Protein 5HL3 (pdb70)

Radius of gyration: 27.97 Å; Cα contacts (8 Å, |Δi|>4): 922; chains: 1; bounding box: 46×47×90 Å

Solvent-accessible surface area: 15879 Å² total

Secondary structure (DSSP, 8-state):
-PPPSSEEHHHHS-SHHHHH--TTTT-S-TTSEE-HHHHHT-SEEE---TT--S---GGGG---S--EEE----TT-------SS-TT--EEE----SSSS--EE-----SS----EE---SEEPS-----------EE-----BGGG----SS-TT--EEE--SSB-S-----SS-TT--EEE--SS--S-----SS-TT--EEE--SS--EE----SS-TT--EEE-TTSEESS--GGGGGGEE-S-EEEE---EEE-TT--EEEE-HHHH--TT------EEEEEESSSEEEE-EEEETTTTEEEE--TTPPSEEEEEEEEEEEETTTTEEEEEEEEEEE-

GO terms:
  GO:0035756 symbiont-mediated migration across host transepithelium (P, EXP)

Structure (mmCIF, N/CA/C/O backbone):
data_5HL3
#
_entry.id   5HL3
#
_cell.length_a   72.883
_cell.length_b   72.883
_cell.length_c   179.449
_cell.angle_alpha   90.00
_cell.angle_beta   90.00
_cell.angle_gamma   90.00
#
_symmetry.space_group_name_H-M   'P 41 21 2'
#
loop_
_entity.id
_entity.type
_entity.pdbx_description
1 polymer 'Lmo2470 protein'
2 non-polymer 'CALCIUM ION'
3 non-polymer 'CHLORIDE ION'
4 water water
#
loop_
_atom_site.group_PDB
_atom_site.id
_atom_site.type_symbol
_atom_site.label_atom_id
_atom_site.label_alt_id
_atom_site.label_comp_id
_atom_site.label_asym_id
_atom_site.label_entity_id
_atom_site.label_seq_id
_atom_site.pdbx_PDB_ins_code
_atom_site.Cartn_x
_atom_site.Cartn_y
_atom_site.Cartn_z
_atom_site.occupancy
_atom_site.B_iso_or_equiv
_atom_site.auth_seq_id
_atom_site.auth_comp_id
_atom_site.auth_asym_id
_atom_site.auth_atom_id
_atom_site.pdbx_PDB_model_num
ATOM 1 N N . ASP A 1 6 ? -1.653 10.005 36.785 1.00 36.56 33 ASP A N 1
ATOM 2 C CA . ASP A 1 6 ? -0.196 9.734 36.600 1.00 33.30 33 ASP A CA 1
ATOM 3 C C . ASP A 1 6 ? 0.715 10.501 37.578 1.00 27.73 33 ASP A C 1
ATOM 4 O O . ASP A 1 6 ? 1.898 10.216 37.617 1.00 25.71 33 ASP A O 1
ATOM 9 N N . LEU A 1 7 ? 0.191 11.453 38.357 1.00 26.28 34 LEU A N 1
ATOM 10 C CA . LEU A 1 7 ? 1.067 12.274 39.216 1.00 22.46 34 LEU A CA 1
ATOM 11 C C . LEU A 1 7 ? 1.674 11.480 40.357 1.00 20.28 34 LEU A C 1
ATOM 12 O O . LEU A 1 7 ? 0.961 10.820 41.139 1.00 21.11 34 LEU A O 1
ATOM 17 N N . TYR A 1 8 ? 2.989 11.557 40.470 1.00 18.41 35 TYR A N 1
ATOM 18 C CA . TYR A 1 8 ? 3.704 10.828 41.513 1.00 17.17 35 TYR A CA 1
ATOM 19 C C . TYR A 1 8 ? 3.511 11.555 42.868 1.00 16.34 35 TYR A C 1
ATOM 20 O O . TYR A 1 8 ? 3.587 12.775 42.911 1.00 16.16 35 TYR A O 1
ATOM 29 N N A PRO A 1 9 ? 3.310 10.786 43.973 0.70 16.72 36 PRO A N 1
ATOM 30 N N B PRO A 1 9 ? 3.151 10.825 43.941 0.30 16.84 36 PRO A N 1
ATOM 31 C CA A PRO A 1 9 ? 3.113 11.420 45.281 0.70 17.13 36 PRO A CA 1
ATOM 32 C CA B PRO A 1 9 ? 2.979 11.572 45.194 0.30 17.16 36 PRO A CA 1
ATOM 33 C C A PRO A 1 9 ? 4.354 12.141 45.779 0.70 16.81 36 PRO A C 1
ATOM 34 C C B PRO A 1 9 ? 4.281 12.141 45.769 0.30 16.81 36 PRO A C 1
ATOM 35 O O A PRO A 1 9 ? 5.454 11.593 45.707 0.70 16.65 36 PRO A O 1
ATOM 36 O O B PRO A 1 9 ? 5.324 11.492 45.745 0.30 16.66 36 PRO A O 1
ATOM 43 N N . LEU A 1 10 ? 4.173 13.366 46.272 1.00 12.72 37 LEU A N 1
ATOM 44 C CA . LEU A 1 10 ? 5.293 14.161 46.793 1.00 12.50 37 LEU A CA 1
ATOM 45 C C . LEU A 1 10 ? 5.113 14.394 48.293 1.00 12.67 37 LEU A C 1
ATOM 46 O O . LEU A 1 10 ? 3.987 14.367 48.769 1.00 12.86 37 LEU A O 1
ATOM 51 N N . PRO A 1 11 ? 6.177 14.683 49.046 1.00 12.68 38 PRO A N 1
ATOM 52 C CA . PRO A 1 11 ? 7.549 14.770 48.582 1.00 12.57 38 PRO A CA 1
ATOM 53 C C . PRO A 1 11 ? 8.136 13.431 48.165 1.00 12.74 38 PRO A C 1
ATOM 54 O O . PRO A 1 11 ? 7.677 12.376 48.609 1.00 13.04 38 PRO A O 1
ATOM 58 N N . ALA A 1 12 ? 9.156 13.482 47.314 1.00 12.62 39 ALA A N 1
ATOM 59 C CA . ALA A 1 12 ? 9.834 12.265 46.833 1.00 12.84 39 ALA A CA 1
ATOM 60 C C . ALA A 1 12 ? 11.183 12.588 46.246 1.00 12.78 39 ALA A C 1
ATOM 61 O O . ALA A 1 12 ? 11.365 13.681 45.702 1.00 12.48 39 ALA A O 1
ATOM 63 N N . PRO A 1 13 ? 12.119 11.618 46.281 1.00 13.13 40 PRO A N 1
ATOM 64 C CA . PRO A 1 13 ? 13.377 11.796 45.530 1.00 13.14 40 PRO A CA 1
ATOM 65 C C . PRO A 1 13 ? 13.111 12.035 44.040 1.00 12.80 40 PRO A C 1
ATOM 66 O O . PRO A 1 13 ? 12.210 11.453 43.458 1.00 12.76 40 PRO A O 1
ATOM 70 N N . ILE A 1 14 ? 13.936 12.897 43.453 1.00 12.65 41 ILE A N 1
ATOM 71 C CA . ILE A 1 14 ? 13.831 13.210 42.010 1.00 12.38 41 ILE A CA 1
ATOM 72 C C . ILE A 1 14 ? 13.808 11.928 41.163 1.00 12.57 41 ILE A C 1
ATOM 73 O O . ILE A 1 14 ? 13.005 11.797 40.220 1.00 12.42 41 ILE A O 1
ATOM 78 N N . ILE A 1 15 ? 14.676 10.986 41.497 1.00 12.99 42 ILE A N 1
ATOM 79 C CA . ILE A 1 15 ? 14.798 9.745 40.727 1.00 13.30 42 ILE A CA 1
ATOM 80 C C . ILE A 1 15 ? 13.545 8.871 40.798 1.00 13.43 42 ILE A C 1
ATOM 81 O O . ILE A 1 15 ? 13.330 8.048 39.916 1.00 13.65 42 ILE A O 1
ATOM 86 N N . ASP A 1 16 ? 12.735 9.044 41.843 1.00 13.38 43 ASP A N 1
ATOM 87 C CA . ASP A 1 16 ? 11.476 8.314 41.943 1.00 13.55 43 ASP A CA 1
ATOM 88 C C . ASP A 1 16 ? 10.368 9.007 41.131 1.00 13.19 43 ASP A C 1
ATOM 89 O O . ASP A 1 16 ? 9.541 8.335 40.483 1.00 13.40 43 ASP A O 1
ATOM 94 N N . VAL A 1 17 ? 10.372 10.345 41.090 1.00 12.73 44 VAL A N 1
ATOM 95 C CA . VAL A 1 17 ? 9.391 11.079 40.281 1.00 12.46 44 VAL A CA 1
ATOM 96 C C . VAL A 1 17 ? 9.670 10.909 38.788 1.00 12.45 44 VAL A C 1
ATOM 97 O O . VAL A 1 17 ? 8.747 10.741 37.999 1.00 12.53 44 VAL A O 1
ATOM 101 N N 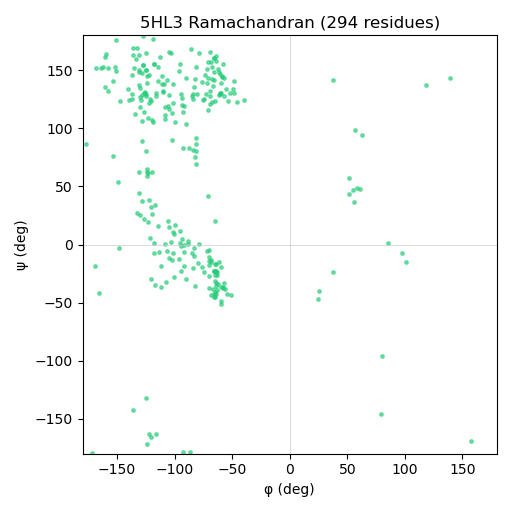. PHE A 1 18 ? 10.943 10.887 38.437 1.00 12.45 45 PHE A N 1
ATOM 102 C CA . PHE A 1 18 ? 11.397 10.836 37.036 1.00 12.44 45 PHE A CA 1
ATOM 103 C C . PHE A 1 18 ? 12.336 9.625 36.886 1.00 12.86 45 PHE A C 1
ATOM 104 O O . PHE A 1 18 ? 13.547 9.780 36.877 1.00 12.88 45 PHE A O 1
ATOM 112 N N . PRO A 1 19 ? 11.775 8.422 36.742 1.00 13.27 46 PRO A N 1
ATOM 113 C CA . PRO A 1 19 ? 12.570 7.182 36.813 1.00 13.81 46 PRO A CA 1
ATOM 114 C C . PRO A 1 19 ? 13.286 6.854 35.496 1.00 13.98 46 PRO A C 1
ATOM 115 O O . PRO A 1 19 ? 12.999 5.869 34.827 1.00 14.43 46 PRO A O 1
ATOM 119 N N . ASP A 1 20 ? 14.263 7.679 35.182 1.00 13.70 47 ASP A N 1
ATOM 120 C CA . ASP A 1 20 ? 15.100 7.525 33.996 1.00 13.89 47 ASP A CA 1
ATOM 121 C C . ASP A 1 20 ? 16.368 8.290 34.295 1.00 13.93 47 ASP A C 1
ATOM 122 O O . ASP A 1 20 ? 16.300 9.447 34.741 1.00 13.29 47 ASP A O 1
ATOM 127 N N . ASP A 1 21 ? 17.518 7.697 34.049 1.00 14.72 48 ASP A N 1
ATOM 128 C CA . ASP A 1 21 ? 18.771 8.331 34.474 1.00 15.23 48 ASP A CA 1
ATOM 129 C C . ASP A 1 21 ? 18.979 9.701 33.845 1.00 14.24 48 ASP A C 1
ATOM 130 O O . ASP A 1 21 ? 19.276 10.669 34.548 1.00 14.03 48 ASP A O 1
ATOM 135 N N . GLY A 1 22 ? 18.806 9.815 32.524 1.00 13.80 49 GLY A N 1
ATOM 136 C CA . GLY A 1 22 ? 19.022 11.063 31.854 1.00 13.30 49 GLY A CA 1
ATOM 137 C C . GLY A 1 22 ? 18.000 12.105 32.217 1.00 12.80 49 GLY A C 1
ATOM 138 O O . GLY A 1 22 ? 18.340 13.270 32.407 1.00 12.61 49 GLY A O 1
ATOM 139 N N . LEU A 1 23 ? 16.725 11.720 32.276 1.00 12.68 50 LEU A N 1
ATOM 140 C CA . LEU A 1 23 ? 15.709 12.684 32.630 1.00 12.29 50 LEU A CA 1
ATOM 141 C C . LEU A 1 23 ? 15.913 13.189 34.051 1.00 12.20 50 LEU A C 1
ATOM 142 O O . LEU A 1 23 ? 15.775 14.381 34.316 1.00 11.96 50 LEU A O 1
ATOM 147 N N . ALA A 1 24 ? 16.227 12.296 34.971 1.00 12.46 51 ALA A N 1
ATOM 148 C CA . ALA A 1 24 ? 16.434 12.709 36.360 1.00 12.45 51 ALA A CA 1
ATOM 149 C C . ALA A 1 24 ? 17.616 13.645 36.508 1.00 12.51 51 ALA A C 1
ATOM 150 O O . ALA A 1 24 ? 17.561 14.608 37.253 1.00 12.39 51 ALA A O 1
ATOM 152 N N A LYS A 1 25 ? 18.693 13.366 35.778 0.60 12.78 52 LYS A N 1
ATOM 153 N N B LYS A 1 25 ? 18.684 13.362 35.773 0.40 12.78 52 LYS A N 1
ATOM 154 C CA A LYS A 1 25 ? 19.874 14.240 35.774 0.60 12.95 52 LYS A CA 1
ATOM 155 C CA B LYS A 1 25 ? 19.864 14.216 35.759 0.40 12.95 52 LYS A CA 1
ATOM 156 C C A LYS A 1 25 ? 19.485 15.646 35.307 0.60 12.62 52 LYS A C 1
ATOM 157 C C B LYS A 1 25 ? 19.492 15.632 35.301 0.40 12.63 52 LYS A C 1
ATOM 158 O O A LYS A 1 25 ? 19.819 16.643 35.956 0.60 12.68 52 LYS A O 1
ATOM 159 O O B LYS A 1 25 ? 19.837 16.622 35.955 0.40 12.68 52 LYS A O 1
ATOM 170 N N . ASP A 1 26 ? 18.765 15.722 34.186 1.00 12.37 53 ASP A N 1
ATOM 171 C CA . ASP A 1 26 ? 18.353 17.023 33.658 1.00 12.14 53 ASP A CA 1
ATOM 172 C C . ASP A 1 26 ? 17.357 17.703 34.589 1.00 11.91 53 ASP A C 1
ATOM 173 O O . ASP A 1 26 ? 17.430 18.913 34.779 1.00 11.92 53 ASP A O 1
ATOM 186 N N . ALA A 1 28 ? 17.257 17.362 37.911 1.00 12.10 55 ALA A N 1
ATOM 187 C CA . ALA A 1 28 ? 18.025 17.870 39.045 1.00 12.39 55 ALA A CA 1
ATOM 188 C C . ALA A 1 28 ? 18.688 19.195 38.695 1.00 12.54 55 ALA A C 1
ATOM 189 O O . ALA A 1 28 ? 18.729 20.121 39.505 1.00 12.69 55 ALA A O 1
ATOM 191 N N . LYS A 1 29 ? 19.208 19.301 37.472 1.00 12.57 56 LYS A N 1
ATOM 192 C CA . LYS A 1 29 ? 19.817 20.557 37.037 1.00 12.96 56 LYS A CA 1
ATOM 193 C C . LYS A 1 29 ? 18.749 21.664 36.958 1.00 12.59 56 LYS A C 1
ATOM 194 O O . LYS A 1 29 ? 18.966 22.785 37.417 1.00 12.83 56 LYS A O 1
ATOM 200 N N . ASN A 1 30 ? 17.588 21.363 36.368 1.00 12.16 57 ASN A N 1
ATOM 201 C CA . ASN A 1 30 ? 16.496 22.341 36.302 1.00 12.03 57 ASN A CA 1
ATOM 202 C C . ASN A 1 30 ? 16.065 22.823 37.694 1.00 12.15 57 ASN A C 1
ATOM 203 O O . ASN A 1 30 ? 15.775 24.003 37.891 1.00 12.71 57 ASN A O 1
ATOM 208 N N . LEU A 1 31 ? 16.086 21.910 38.666 1.00 12.18 58 LEU A N 1
ATOM 209 C CA . LEU A 1 31 ? 15.663 22.191 40.052 1.00 12.43 58 LEU A CA 1
ATOM 210 C C . LEU A 1 31 ? 16.806 22.719 40.923 1.00 13.36 58 LEU A C 1
ATOM 211 O O . LEU A 1 31 ? 16.620 22.969 42.118 1.00 13.59 58 LEU A O 1
ATOM 216 N N . ASN A 1 32 ? 17.993 22.858 40.355 1.00 14.19 59 ASN A N 1
ATOM 217 C CA . ASN A 1 32 ? 19.187 23.243 41.102 1.00 15.53 59 ASN A CA 1
ATOM 218 C C . ASN A 1 32 ? 19.428 22.374 42.338 1.00 15.61 59 ASN A C 1
ATOM 219 O O . ASN A 1 32 ? 19.731 22.874 43.423 1.00 16.30 59 ASN A O 1
ATOM 224 N N . LYS A 1 33 ? 19.261 21.066 42.172 1.00 15.28 60 LYS A N 1
ATOM 225 C CA . LYS A 1 33 ? 19.576 20.103 43.224 1.00 15.72 60 LYS A CA 1
ATOM 226 C C . LYS A 1 33 ? 20.863 19.395 42.821 1.00 16.27 60 LYS A C 1
ATOM 227 O O . LYS A 1 33 ? 21.066 19.092 41.638 1.00 16.33 60 LYS A O 1
ATOM 233 N N . ASP A 1 34 ? 21.726 19.116 43.795 1.00 17.44 61 ASP A N 1
ATOM 234 C CA . ASP A 1 34 ? 23.008 18.503 43.467 1.00 18.69 61 ASP A CA 1
ATOM 235 C C . ASP A 1 34 ? 22.908 17.022 43.136 1.00 17.75 61 ASP A C 1
ATOM 236 O O . ASP A 1 34 ? 23.814 16.485 42.483 1.00 19.44 61 ASP A O 1
ATOM 241 N N . SER A 1 35 ? 21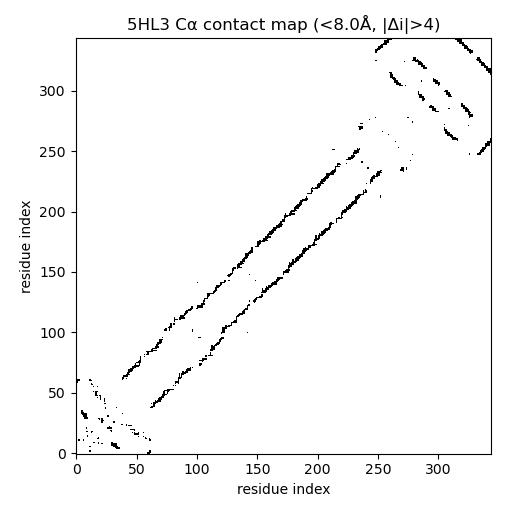.818 16.359 43.550 1.00 16.12 62 SER A N 1
ATOM 242 C CA . SER A 1 35 ? 21.705 14.915 43.353 1.00 15.45 62 SER A CA 1
ATOM 243 C C . SER A 1 35 ? 20.335 14.494 42.884 1.00 14.32 62 SER A C 1
ATOM 244 O O . SER A 1 35 ? 19.344 15.062 43.311 1.00 13.76 62 SER A O 1
ATOM 247 N N . VAL A 1 36 ? 20.263 13.459 42.054 1.00 14.01 63 VAL A N 1
ATOM 248 C CA . VAL A 1 36 ? 18.972 12.885 41.690 1.00 13.61 63 VAL A CA 1
ATOM 249 C C . VAL A 1 36 ? 18.310 12.190 42.879 1.00 13.76 63 VAL A C 1
ATOM 250 O O . VAL A 1 36 ? 17.139 11.881 42.827 1.00 13.48 63 VAL A O 1
ATOM 254 N N . ASN A 1 37 ? 19.067 11.952 43.951 1.00 14.26 64 ASN A N 1
ATOM 255 C CA . ASN A 1 37 ? 18.479 11.373 45.160 1.00 14.45 64 ASN A CA 1
ATOM 256 C C . ASN A 1 37 ? 17.823 12.410 46.032 1.00 14.18 64 ASN A C 1
ATOM 257 O O . ASN A 1 37 ? 17.110 12.050 46.964 1.00 14.25 64 ASN A O 1
ATOM 262 N N . ASP A 1 38 ? 18.010 13.697 45.734 1.00 13.92 65 ASP A N 1
ATOM 263 C CA . ASP A 1 38 ? 17.420 14.748 46.568 1.00 13.76 65 ASP A CA 1
ATOM 264 C C . ASP A 1 38 ? 15.889 14.724 46.507 1.00 13.30 65 ASP A C 1
ATOM 265 O O . ASP A 1 38 ? 15.276 14.495 45.450 1.00 12.97 65 ASP A O 1
ATOM 270 N N . VAL A 1 39 ? 15.288 14.981 47.672 1.00 13.37 66 VAL A N 1
ATOM 271 C CA . VAL A 1 39 ? 13.834 14.991 47.830 1.00 13.07 66 VAL A CA 1
ATOM 272 C C . VAL A 1 39 ? 13.285 16.356 47.421 1.00 12.73 66 VAL A C 1
ATOM 273 O O . VAL A 1 39 ? 13.785 17.398 47.855 1.00 12.85 66 VAL A O 1
ATOM 277 N N . ILE A 1 40 ? 12.274 16.316 46.566 1.00 12.39 67 ILE A N 1
ATOM 278 C CA . ILE A 1 40 ? 11.578 17.521 46.101 1.00 12.13 67 ILE A CA 1
ATOM 279 C C . ILE A 1 40 ? 10.119 17.492 46.500 1.00 12.06 67 ILE A C 1
ATOM 280 O O . ILE A 1 40 ? 9.529 16.439 46.714 1.00 12.12 67 ILE A O 1
ATOM 285 N N . ASP A 1 41 ? 9.535 18.693 46.593 1.00 12.00 68 ASP A N 1
ATOM 286 C CA . ASP A 1 41 ? 8.110 18.827 46.885 1.00 11.99 68 ASP A CA 1
ATOM 287 C C . ASP A 1 41 ? 7.461 19.712 45.825 1.00 11.85 68 ASP A C 1
ATOM 288 O O . ASP A 1 41 ? 8.108 20.183 44.898 1.00 11.74 68 ASP A O 1
ATOM 293 N N . GLN A 1 42 ? 6.161 19.929 45.938 1.00 11.91 69 GLN A N 1
ATOM 294 C CA . GLN A 1 42 ? 5.445 20.689 44.915 1.00 11.89 69 GLN A CA 1
ATOM 295 C C . GLN A 1 42 ? 5.964 22.130 44.817 1.00 11.96 69 GLN A C 1
ATOM 296 O O . GLN A 1 42 ? 6.020 22.703 43.727 1.00 11.92 69 GLN A O 1
ATOM 302 N N . ASP A 1 43 ? 6.373 22.718 45.939 1.00 12.14 70 ASP A N 1
ATOM 303 C CA . ASP A 1 43 ? 6.955 24.073 45.905 1.00 12.33 70 ASP A CA 1
ATOM 304 C C . ASP A 1 43 ? 8.201 24.111 45.026 1.00 12.22 70 ASP A C 1
ATOM 305 O O . ASP A 1 43 ? 8.435 25.098 44.320 1.00 12.34 70 ASP A O 1
ATOM 310 N N . ASP A 1 44 ? 9.016 23.054 45.032 1.00 12.06 71 ASP A N 1
ATOM 311 C CA . ASP A 1 44 ? 10.214 23.036 44.197 1.00 12.01 71 ASP A CA 1
ATOM 312 C C . ASP A 1 44 ? 9.837 23.053 42.708 1.00 11.81 71 ASP A C 1
ATOM 313 O O . ASP A 1 44 ? 10.472 23.727 41.902 1.00 11.88 71 ASP A O 1
ATOM 318 N N . LEU A 1 45 ? 8.811 22.302 42.353 1.00 11.65 72 LEU A N 1
ATOM 319 C CA . LEU A 1 45 ? 8.302 22.283 40.970 1.00 11.55 72 LEU A CA 1
ATOM 320 C C . LEU A 1 45 ? 7.707 23.645 40.594 1.00 11.75 72 LEU A C 1
ATOM 321 O O . LEU A 1 45 ? 7.931 24.167 39.473 1.00 11.78 72 LEU A O 1
ATOM 326 N N . ASP A 1 46 ? 6.949 24.239 41.514 1.00 11.94 73 ASP A N 1
ATOM 327 C CA . ASP A 1 46 ? 6.311 25.531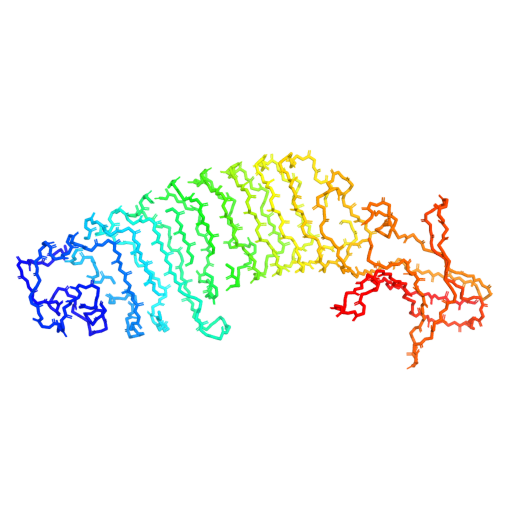 41.239 1.00 12.25 73 ASP A CA 1
ATOM 328 C C . ASP A 1 46 ? 7.315 26.651 40.998 1.00 12.45 73 ASP A C 1
ATOM 329 O O . ASP A 1 46 ? 7.006 27.609 40.276 1.00 12.71 73 ASP A O 1
ATOM 334 N N . ALA A 1 47 ? 8.522 26.519 41.555 1.00 12.42 74 ALA A N 1
ATOM 335 C CA . ALA A 1 47 ? 9.565 27.518 41.304 1.00 12.70 74 ALA A CA 1
ATOM 336 C C . ALA A 1 47 ? 10.115 27.499 39.864 1.00 12.61 74 ALA A C 1
ATOM 337 O O . ALA A 1 47 ? 10.819 28.426 39.476 1.00 12.92 74 ALA A O 1
ATOM 339 N N . LEU A 1 48 ? 9.836 26.441 39.099 1.00 12.25 75 LEU A N 1
ATOM 340 C CA . LEU A 1 48 ? 10.322 26.349 37.717 1.00 12.19 75 LEU A CA 1
ATOM 341 C C . LEU A 1 48 ? 9.470 27.145 36.747 1.00 12.39 75 LEU A C 1
ATOM 342 O O . LEU A 1 48 ? 8.227 27.037 36.732 1.00 12.41 75 LEU A O 1
ATOM 347 N N . THR A 1 49 ? 10.129 27.967 35.943 1.00 12.64 76 THR A N 1
ATOM 348 C CA . THR A 1 49 ? 9.456 28.667 34.852 1.00 12.90 76 THR A CA 1
ATOM 349 C C . THR A 1 49 ? 9.945 28.206 33.480 1.00 12.77 76 THR A C 1
ATOM 350 O O . THR A 1 49 ? 9.382 28.600 32.459 1.00 12.99 76 THR A O 1
ATOM 354 N N . GLY A 1 50 ? 10.969 27.368 33.464 1.00 12.50 77 GLY A N 1
ATOM 355 C CA . GLY A 1 50 ? 11.504 26.791 32.222 1.00 12.39 77 GLY A CA 1
ATOM 356 C C . GLY A 1 50 ? 12.124 25.457 32.495 1.00 12.05 77 GLY A C 1
ATOM 357 O O . GLY A 1 50 ? 12.513 25.176 33.643 1.00 11.96 77 GLY A O 1
ATOM 358 N N . LEU A 1 51 ? 12.133 24.600 31.475 1.00 11.92 78 LEU A N 1
ATOM 359 C CA . LEU A 1 51 ? 12.771 23.309 31.546 1.00 11.70 78 LEU A CA 1
ATOM 360 C C . LEU A 1 51 ? 13.759 23.193 30.398 1.00 11.80 78 LEU A C 1
ATOM 361 O O . LEU A 1 51 ? 13.397 23.402 29.225 1.00 11.91 78 LEU A O 1
ATOM 366 N N . GLY A 1 52 ? 14.994 22.846 30.729 1.00 11.84 79 GLY A N 1
ATOM 367 C CA . GLY A 1 52 ? 16.027 22.559 29.731 1.00 11.97 79 GLY A CA 1
ATOM 368 C C . GLY A 1 52 ? 16.380 21.085 29.742 1.00 11.86 79 GLY A C 1
ATOM 369 O O . GLY A 1 52 ? 16.405 20.455 30.801 1.00 11.78 79 GLY A O 1
ATOM 370 N N . PHE A 1 53 ? 16.687 20.536 28.565 1.00 11.94 80 PHE A N 1
ATOM 371 C CA . PHE A 1 53 ? 17.100 19.144 28.425 1.00 11.97 80 PHE A CA 1
ATOM 372 C C . PHE A 1 53 ? 18.358 19.061 27.596 1.00 12.23 80 PHE A C 1
ATOM 373 O O . PHE A 1 53 ? 18.507 19.774 26.604 1.00 12.35 80 PHE A O 1
ATOM 381 N N . GLU A 1 54 ? 19.282 18.224 28.023 1.00 12.39 81 GLU A N 1
ATOM 382 C CA . GLU A 1 54 ? 20.584 18.125 27.336 1.00 12.74 81 GLU A CA 1
ATOM 383 C C . GLU A 1 54 ? 21.216 16.752 27.367 1.00 12.97 81 GLU A C 1
ATOM 384 O O . GLU A 1 54 ? 22.248 16.554 26.741 1.00 13.31 81 GLU A O 1
ATOM 390 N N . THR A 1 55 ? 20.608 15.784 28.038 1.00 12.86 82 THR A N 1
ATOM 391 C CA . THR A 1 55 ? 21.196 14.426 28.134 1.00 13.19 82 THR A CA 1
ATOM 392 C C . THR A 1 55 ? 20.606 13.592 27.002 1.00 13.25 82 THR A C 1
ATOM 393 O O . THR A 1 55 ? 19.385 13.363 26.929 1.00 13.03 82 THR A O 1
ATOM 397 N N . SER A 1 56 ? 21.499 13.101 26.145 1.00 13.63 83 SER A N 1
ATOM 398 C CA . SER A 1 56 ? 21.075 12.464 24.881 1.00 13.78 83 SER A CA 1
ATOM 399 C C . SER A 1 56 ? 20.571 11.031 24.984 1.00 14.03 83 SER A C 1
ATOM 400 O O . SER A 1 56 ? 20.174 10.460 23.966 1.00 14.24 83 SER A O 1
ATOM 403 N N . THR A 1 57 ? 20.547 10.463 26.185 1.00 14.08 84 THR A N 1
ATOM 404 C CA . THR A 1 57 ? 19.943 9.156 26.397 1.00 14.36 84 THR A CA 1
ATOM 405 C C . THR A 1 57 ? 18.440 9.241 26.630 1.00 14.04 84 THR A C 1
ATOM 406 O O . THR A 1 57 ? 17.789 8.218 26.705 1.00 14.32 84 THR A O 1
ATOM 410 N N . ILE A 1 58 ? 17.890 10.449 26.765 1.00 13.54 85 ILE A N 1
ATOM 411 C CA . ILE A 1 58 ? 16.440 10.588 26.911 1.00 13.31 85 ILE A CA 1
ATOM 412 C C . ILE A 1 58 ? 15.775 10.151 25.599 1.00 13.57 85 ILE A C 1
ATOM 413 O O . ILE A 1 58 ? 16.246 10.512 24.528 1.00 13.64 85 ILE A O 1
ATOM 418 N N . THR A 1 59 ? 14.689 9.385 25.683 1.00 13.78 86 THR A N 1
ATOM 419 C CA . THR A 1 59 ? 13.961 8.901 24.512 1.00 14.15 86 THR A CA 1
ATOM 420 C C . THR A 1 59 ? 12.543 9.428 24.541 1.00 14.00 86 THR A C 1
ATOM 421 O O . THR A 1 59 ? 12.145 10.106 25.498 1.00 13.62 86 THR A O 1
ATOM 425 N N . ASN A 1 60 ? 11.763 9.141 23.509 1.00 14.38 87 ASN A N 1
ATOM 426 C CA . ASN A 1 60 ? 10.350 9.532 23.545 1.00 14.40 87 ASN A CA 1
ATOM 427 C C . ASN A 1 60 ? 9.653 9.005 24.783 1.00 14.45 87 ASN A C 1
ATOM 428 O O . ASN A 1 60 ? 8.873 9.710 25.424 1.00 14.22 87 ASN A O 1
ATOM 433 N N . ASP A 1 61 ? 9.941 7.747 25.115 1.00 15.29 88 ASP A N 1
ATOM 434 C CA . ASP A 1 61 ? 9.324 7.126 26.290 1.00 15.98 88 ASP A CA 1
ATOM 435 C C . ASP A 1 61 ? 9.737 7.760 27.593 1.00 15.18 88 ASP A C 1
ATOM 436 O O . ASP A 1 61 ? 8.879 8.001 28.482 1.00 15.18 88 ASP A O 1
ATOM 441 N N . SER A 1 62 ? 11.020 8.032 27.777 1.00 14.59 89 SER A N 1
ATOM 442 C CA . SER A 1 62 ? 11.404 8.675 29.030 1.00 13.97 89 SER A CA 1
ATOM 443 C C . SER A 1 62 ? 10.960 10.137 29.123 1.00 13.33 89 SER A C 1
ATOM 444 O O . SER A 1 62 ? 10.642 10.603 30.221 1.00 12.88 89 SER A O 1
ATOM 455 N N . GLN A 1 64 ? 8.181 11.231 28.193 1.00 13.69 91 GLN A N 1
ATOM 456 C CA . GLN A 1 64 ? 6.782 11.114 28.618 1.00 14.33 91 GLN A CA 1
ATOM 457 C C . GLN A 1 64 ? 6.630 11.089 30.148 1.00 13.52 91 GLN A C 1
ATOM 458 O O . GLN A 1 64 ? 5.562 11.439 30.664 1.00 13.36 91 GLN A O 1
ATOM 464 N N . LEU A 1 65 ? 7.678 10.686 30.870 1.00 13.12 92 LEU A N 1
ATOM 465 C CA . LEU A 1 65 ? 7.641 10.648 32.333 1.00 12.97 92 LEU A CA 1
ATOM 466 C C . LEU A 1 65 ? 7.422 12.033 32.937 1.00 12.54 92 LEU A C 1
ATOM 467 O O . LEU A 1 65 ? 7.105 12.134 34.111 1.00 12.46 92 LEU A O 1
ATOM 472 N N . LEU A 1 66 ? 7.593 13.097 32.163 1.00 12.32 93 LEU A N 1
ATOM 473 C CA . LEU A 1 66 ? 7.264 14.431 32.658 1.00 12.05 93 LEU A CA 1
ATOM 474 C C . LEU A 1 66 ? 5.804 14.569 33.068 1.00 12.24 93 LEU A C 1
ATOM 475 O O . LEU A 1 66 ? 5.468 15.448 33.885 1.00 12.09 93 LEU A O 1
ATOM 480 N N . GLU A 1 67 ? 4.939 13.677 32.590 1.00 12.66 94 GLU A N 1
ATOM 481 C CA . GLU A 1 67 ? 3.519 13.731 32.997 1.00 12.96 94 GLU A CA 1
ATOM 482 C C . GLU A 1 67 ? 3.309 13.292 34.460 1.00 12.94 94 GLU A C 1
ATOM 483 O O . GLU A 1 67 ? 2.210 13.402 34.981 1.00 13.18 94 GLU A O 1
ATOM 489 N N . ARG A 1 68 ? 4.375 12.821 35.111 1.00 12.72 95 ARG A N 1
ATOM 490 C CA . ARG A 1 68 ? 4.309 12.414 36.518 1.00 12.74 95 ARG A CA 1
ATOM 491 C C . ARG A 1 68 ? 4.462 13.590 37.469 1.00 12.38 95 ARG A C 1
ATOM 492 O O . ARG A 1 68 ? 4.360 13.399 38.671 1.00 12.40 95 ARG A O 1
ATOM 500 N N . ALA A 1 69 ? 4.700 14.791 36.949 1.00 12.13 96 ALA A N 1
ATOM 501 C CA . ALA A 1 69 ? 4.855 15.985 37.792 1.00 11.89 96 ALA A CA 1
ATOM 502 C C . ALA A 1 69 ? 4.079 17.145 37.194 1.00 11.95 96 ALA A C 1
ATOM 503 O O . ALA A 1 69 ? 4.033 17.295 35.974 1.00 12.02 96 ALA A O 1
ATOM 513 N N . PHE A 1 71 ? 3.738 20.956 36.376 1.00 12.01 98 PHE A N 1
ATOM 514 C CA . PHE A 1 71 ? 4.540 22.162 36.142 1.00 11.95 98 PHE A CA 1
ATOM 515 C C . PHE A 1 71 ? 3.582 23.348 35.941 1.00 12.31 98 PHE A C 1
ATOM 516 O O . PHE A 1 71 ? 3.215 23.697 34.816 1.00 12.54 98 PHE A O 1
ATOM 524 N N . ASN A 1 72 ? 3.197 23.951 37.047 1.00 12.43 99 ASN A N 1
ATOM 525 C CA . ASN A 1 72 ? 2.206 25.003 37.045 1.00 12.86 99 ASN A CA 1
ATOM 526 C C . ASN A 1 72 ? 2.674 26.293 36.421 1.00 13.07 99 ASN A C 1
ATOM 527 O O . ASN A 1 72 ? 1.844 27.038 35.891 1.00 13.52 99 ASN A O 1
ATOM 532 N N . ASN A 1 73 ? 3.989 26.559 36.454 1.00 12.84 100 ASN A N 1
ATOM 533 C CA . ASN A 1 73 ? 4.531 27.859 36.022 1.00 13.12 100 ASN A CA 1
ATOM 534 C C . ASN A 1 73 ? 5.537 27.789 34.885 1.00 12.99 100 ASN A C 1
ATOM 535 O O . ASN A 1 73 ? 6.101 28.804 34.488 1.00 13.26 100 ASN A O 1
ATOM 540 N N . VAL A 1 74 ? 5.743 26.598 34.331 1.00 12.66 101 VAL A N 1
ATOM 541 C CA . VAL A 1 74 ? 6.678 26.462 33.199 1.00 12.56 101 VAL A CA 1
ATOM 542 C C . VAL A 1 74 ? 6.063 27.022 31.918 1.00 12.93 101 VAL A C 1
ATOM 543 O O . VAL A 1 74 ? 4.955 26.649 31.513 1.00 13.10 101 VAL A O 1
ATOM 547 N N . THR A 1 75 ? 6.789 27.945 31.294 1.00 13.15 102 THR A N 1
ATOM 548 C CA . THR A 1 75 ? 6.356 28.516 30.011 1.00 13.57 102 THR A CA 1
ATOM 549 C C . THR A 1 75 ? 7.294 28.207 28.844 1.00 13.47 102 THR A C 1
ATOM 550 O O . THR A 1 75 ? 6.951 28.493 27.714 1.00 13.80 102 THR A O 1
ATOM 554 N N A ASP A 1 76 ? 8.469 27.650 29.122 0.70 13.09 103 ASP A N 1
ATOM 555 N N B ASP A 1 76 ? 8.459 27.623 29.103 0.30 13.09 103 ASP A N 1
ATOM 556 C CA A ASP A 1 76 ? 9.460 27.340 28.076 0.70 13.04 103 ASP A CA 1
ATOM 557 C CA B ASP A 1 76 ? 9.461 27.414 28.051 0.30 13.06 103 ASP A CA 1
ATOM 558 C C A ASP A 1 76 ? 10.020 25.954 28.234 0.70 12.60 103 ASP A C 1
ATOM 559 C C B ASP A 1 76 ? 10.142 26.056 28.193 0.30 12.62 103 ASP A C 1
ATOM 560 O O A ASP A 1 76 ? 10.307 25.508 29.364 0.70 12.33 103 ASP A O 1
ATOM 561 O O B ASP A 1 76 ? 10.604 25.731 29.284 0.30 12.38 103 ASP A O 1
ATOM 570 N N . VAL A 1 77 ? 10.186 25.269 27.108 1.00 12.59 104 VAL A N 1
ATOM 571 C CA . VAL A 1 77 ? 10.874 23.978 27.053 1.00 12.30 104 VAL A CA 1
ATOM 572 C C . VAL A 1 77 ? 11.954 24.126 25.987 1.00 12.43 104 VAL A C 1
ATOM 573 O O . VAL A 1 77 ? 11.652 24.471 24.856 1.00 12.69 104 VAL A O 1
ATOM 577 N N A SER A 1 78 ? 13.203 23.894 26.371 0.50 12.31 105 SER A N 1
ATOM 578 N N B SER A 1 78 ? 13.214 23.890 26.369 0.50 12.31 105 SER A N 1
ATOM 579 C CA A SER A 1 78 ? 14.319 23.968 25.446 0.50 12.47 105 SER A CA 1
ATOM 580 C CA B SER A 1 78 ? 14.385 24.029 25.478 0.50 12.48 105 SER A CA 1
ATOM 581 C C A SER A 1 78 ? 15.081 22.659 25.485 0.50 12.31 105 SER A C 1
ATOM 582 C C B SER A 1 78 ? 15.197 22.741 25.465 0.50 12.33 105 SER A C 1
ATOM 583 O O A SER A 1 78 ? 15.515 22.210 26.532 0.50 12.15 105 SER A O 1
ATOM 584 O O B SER A 1 78 ? 15.825 22.412 26.469 0.50 12.21 105 SER A O 1
ATOM 589 N N . ILE A 1 79 ? 15.217 22.041 24.329 1.00 12.41 106 ILE A N 1
ATOM 590 C CA . ILE A 1 79 ? 15.939 20.763 24.175 1.00 12.37 106 ILE A CA 1
ATOM 591 C C . ILE A 1 79 ? 17.223 21.118 23.428 1.00 12.62 106 ILE A C 1
ATOM 592 O O . ILE A 1 79 ? 17.236 21.255 22.190 1.00 12.84 106 ILE A O 1
ATOM 605 N N . GLU A 1 81 ? 20.320 19.511 23.527 1.00 13.02 108 GLU A N 1
ATOM 606 C CA . GLU A 1 81 ? 21.051 18.375 22.979 1.00 13.25 108 GLU A CA 1
ATOM 607 C C . GLU A 1 81 ? 20.144 17.191 23.121 1.00 13.09 108 GLU A C 1
ATOM 608 O O . GLU A 1 81 ? 19.435 17.070 24.127 1.00 12.83 108 GLU A O 1
ATOM 614 N N . PHE A 1 82 ? 20.118 16.317 22.117 1.00 13.30 109 PHE A N 1
ATOM 615 C CA . PHE A 1 82 ? 19.262 15.146 22.143 1.00 13.29 109 PHE A CA 1
ATOM 616 C C . PHE A 1 82 ? 19.780 14.086 21.202 1.00 13.70 109 PHE A C 1
ATOM 617 O O . PHE A 1 82 ? 20.454 14.386 20.198 1.00 13.94 109 PHE A O 1
ATOM 625 N N . GLY A 1 83 ? 19.467 12.846 21.549 1.00 13.84 110 GLY A N 1
ATOM 626 C CA . GLY A 1 83 ? 19.867 11.695 20.764 1.00 14.33 110 GLY A CA 1
ATOM 627 C C . GLY A 1 83 ? 18.850 11.247 19.734 1.00 14.52 110 GLY A C 1
ATOM 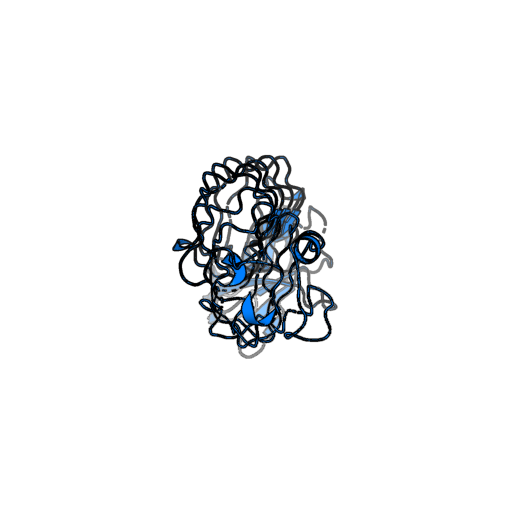628 O O . GLY A 1 83 ? 17.735 11.764 19.648 1.00 14.29 110 GLY A O 1
ATOM 629 N N . ALA A 1 84 ? 19.218 10.176 19.034 1.00 15.04 111 ALA A N 1
ATOM 630 C CA . ALA A 1 84 ? 18.422 9.665 17.919 1.00 15.40 111 ALA A CA 1
ATOM 631 C C . ALA A 1 84 ? 17.104 9.034 18.331 1.00 15.69 111 ALA A C 1
ATOM 632 O O . ALA A 1 84 ? 16.220 8.870 17.485 1.00 16.23 111 ALA A O 1
ATOM 634 N N . LYS A 1 85 ? 16.967 8.687 19.606 1.00 15.68 112 LYS A N 1
ATOM 635 C CA . LYS A 1 85 ? 15.744 8.061 20.097 1.00 16.03 112 LYS A CA 1
ATOM 636 C C . LYS A 1 85 ? 14.733 9.046 20.689 1.00 15.06 112 LYS A C 1
ATOM 637 O O . LYS A 1 85 ? 13.661 8.646 21.135 1.00 15.01 112 LYS A O 1
ATOM 643 N N . LEU A 1 86 ? 15.096 10.331 20.716 1.00 14.40 113 LEU A N 1
ATOM 644 C CA . LEU A 1 86 ? 14.113 11.393 20.999 1.00 14.03 113 LEU A CA 1
ATOM 645 C C . LEU A 1 86 ? 13.716 11.994 19.658 1.00 14.22 113 LEU A C 1
ATOM 646 O O . LEU A 1 86 ? 14.492 12.744 19.064 1.00 14.14 113 LEU A O 1
ATOM 651 N N . THR A 1 87 ? 12.514 11.676 19.190 1.00 14.53 114 THR A N 1
ATOM 652 C CA . THR A 1 87 ? 12.036 12.209 17.922 1.00 14.82 114 THR A CA 1
ATOM 653 C C . THR A 1 87 ? 10.786 13.078 18.078 1.00 14.74 114 THR A C 1
ATOM 654 O O . THR A 1 87 ? 10.268 13.575 17.092 1.00 15.04 114 THR A O 1
ATOM 658 N N . GLU A 1 88 ? 10.308 13.266 19.294 1.00 14.56 115 GLU A N 1
ATOM 659 C CA . GLU A 1 88 ? 9.104 14.049 19.517 1.00 15.10 115 GLU A CA 1
ATOM 660 C C . GLU A 1 88 ? 9.017 14.519 20.950 1.00 14.27 115 GLU A C 1
ATOM 661 O O . GLU A 1 88 ? 9.300 13.730 21.884 1.00 14.18 115 GLU A O 1
ATOM 667 N N . PHE A 1 89 ? 8.664 15.791 21.169 1.00 12.53 116 PHE A N 1
ATOM 668 C CA . PHE A 1 89 ? 8.323 16.231 22.521 1.00 12.55 116 PHE A CA 1
ATOM 669 C C . PHE A 1 89 ? 6.855 15.864 22.726 1.00 12.69 116 PHE A C 1
ATOM 670 O O . PHE A 1 89 ? 6.024 16.225 21.916 1.00 12.63 116 PHE A O 1
ATOM 678 N N . PRO A 1 90 ? 6.534 15.120 23.785 1.00 12.90 117 PRO A N 1
ATOM 679 C CA . PRO A 1 90 ? 5.170 14.618 23.919 1.00 13.10 117 PRO A CA 1
ATOM 680 C C . PRO A 1 90 ? 4.121 15.680 24.247 1.00 13.04 117 PRO A C 1
ATOM 681 O O . PRO A 1 90 ? 4.454 16.739 24.775 1.00 12.88 117 PRO A O 1
ATOM 685 N N . ASP A 1 91 ? 2.873 15.370 23.914 1.00 13.20 118 ASP A N 1
ATOM 686 C CA . ASP A 1 91 ? 1.712 16.220 24.197 1.00 13.22 118 ASP A CA 1
ATOM 687 C C . ASP A 1 91 ? 1.151 15.758 25.548 1.00 13.48 118 ASP A C 1
ATOM 688 O O . ASP A 1 91 ? 0.260 14.925 25.606 1.00 14.02 118 ASP A O 1
ATOM 693 N N . ILE A 1 92 ? 1.729 16.247 26.643 1.00 13.43 119 ILE A N 1
ATOM 694 C CA . ILE A 1 92 ? 1.344 15.830 27.996 1.00 13.68 119 ILE A CA 1
ATOM 695 C C . ILE A 1 92 ? 0.489 16.907 28.642 1.00 13.73 119 ILE A C 1
ATOM 696 O O . ILE A 1 92 ? 0.456 18.051 28.151 1.00 13.54 119 ILE A O 1
ATOM 701 N N . THR A 1 93 ? -0.193 16.558 29.726 1.00 14.01 120 THR A N 1
ATOM 702 C CA . THR A 1 93 ? -1.167 17.454 30.326 1.00 14.14 120 THR A CA 1
ATOM 703 C C . THR A 1 93 ? -0.633 18.300 31.479 1.00 14.11 120 THR A C 1
ATOM 704 O O . THR A 1 93 ? -1.381 19.084 32.043 1.00 14.25 120 THR A O 1
ATOM 708 N N . THR A 1 94 ? 0.647 18.159 31.811 1.00 13.97 121 THR A N 1
ATOM 709 C CA . THR A 1 94 ? 1.198 18.791 33.011 1.00 14.01 121 THR A CA 1
ATOM 710 C C . THR A 1 94 ? 2.059 20.023 32.765 1.00 13.76 121 THR A C 1
ATOM 711 O O . THR A 1 94 ? 2.766 20.454 33.657 1.00 13.78 121 THR A O 1
ATOM 715 N N . ILE A 1 95 ? 1.998 20.605 31.569 1.00 13.54 122 ILE A N 1
ATOM 716 C CA . ILE A 1 95 ? 2.679 21.895 31.287 1.00 13.34 122 ILE A CA 1
ATOM 717 C C . ILE A 1 95 ? 1.622 22.787 30.614 1.00 13.34 122 ILE A C 1
ATOM 718 O O . ILE A 1 95 ? 1.765 23.215 29.453 1.00 13.13 122 ILE A O 1
ATOM 723 N N . PRO A 1 96 ? 0.545 23.100 31.340 1.00 13.59 123 PRO A N 1
ATOM 724 C CA . PRO A 1 96 ? -0.587 23.788 30.732 1.00 13.66 123 PRO A CA 1
ATOM 725 C C . PRO A 1 96 ? -0.297 25.178 30.195 1.00 13.52 123 PRO A C 1
ATOM 726 O O . PRO A 1 96 ? -1.005 25.632 29.262 1.00 13.50 123 PRO A O 1
ATOM 730 N N . HIS A 1 97 ? 0.738 25.832 30.711 1.00 13.44 124 HIS A N 1
ATOM 731 C CA . HIS A 1 97 ? 1.045 27.209 30.302 1.00 13.35 124 HIS A CA 1
ATOM 732 C C . HIS A 1 97 ? 2.261 27.313 29.389 1.00 13.04 124 HIS A C 1
ATOM 733 O O . HIS A 1 97 ? 2.818 28.385 29.223 1.00 12.98 124 HIS A O 1
ATOM 740 N N . LEU A 1 98 ? 2.625 26.201 28.758 1.00 12.88 125 LEU A N 1
ATOM 741 C CA . LEU A 1 98 ? 3.716 26.213 27.806 1.00 12.62 125 LEU A CA 1
ATOM 742 C C . LEU A 1 98 ? 3.476 27.228 26.676 1.00 12.51 125 LEU A C 1
ATOM 743 O O . LEU A 1 98 ? 2.403 27.246 26.057 1.00 12.56 125 LEU A O 1
ATOM 748 N N . LYS A 1 99 ? 4.473 28.078 26.466 1.00 12.40 126 LYS A N 1
ATOM 749 C CA . LYS A 1 99 ? 4.431 29.134 25.420 1.00 12.30 126 LYS A CA 1
ATOM 750 C C . LYS A 1 99 ? 5.470 28.958 24.352 1.00 12.07 126 LYS A C 1
ATOM 751 O O . LYS A 1 99 ? 5.241 29.338 23.203 1.00 11.97 126 LYS A O 1
ATOM 757 N N A THR A 1 100 ? 6.615 28.393 24.691 0.70 12.01 127 THR A N 1
ATOM 758 N N B THR A 1 100 ? 6.618 28.389 24.707 0.30 12.01 127 THR A N 1
ATOM 759 C CA A THR A 1 100 ? 7.668 28.242 23.695 0.70 11.83 127 THR A CA 1
ATOM 760 C CA B THR A 1 100 ? 7.738 28.278 23.774 0.30 11.84 127 THR A CA 1
ATOM 761 C C A THR A 1 100 ? 8.279 26.856 23.778 0.70 11.80 127 THR A C 1
ATOM 762 C C B THR A 1 100 ? 8.340 26.873 23.795 0.30 11.80 127 THR A C 1
ATOM 763 O O A THR A 1 100 ? 8.592 26.350 24.859 0.70 11.91 127 THR A O 1
ATOM 764 O O B THR A 1 100 ? 8.698 26.367 24.860 0.30 11.91 127 THR A O 1
ATOM 771 N N . LEU A 1 101 ? 8.460 26.256 22.619 1.00 11.68 128 LEU A N 1
ATOM 772 C CA . LEU A 1 101 ? 9.068 24.925 22.461 1.00 11.68 128 LEU A CA 1
ATOM 773 C C . LEU A 1 101 ? 10.225 25.085 21.506 1.00 11.57 128 LEU A C 1
ATOM 774 O O . LEU A 1 101 ? 10.026 25.544 20.367 1.00 11.47 128 LEU A O 1
ATOM 779 N N . PHE A 1 102 ? 11.414 24.736 21.960 1.00 11.62 129 PHE A N 1
ATOM 780 C CA . PHE A 1 102 ? 12.652 24.895 21.171 1.00 11.57 129 PHE A CA 1
ATOM 781 C C . PHE A 1 102 ? 13.459 23.619 21.137 1.00 11.65 129 PHE A C 1
ATOM 782 O O . PHE A 1 102 ? 13.813 23.090 22.195 1.00 11.78 129 PHE A O 1
ATOM 790 N N . PHE A 1 103 ? 13.765 23.147 19.932 1.00 11.61 130 PHE A N 1
ATOM 791 C CA . PHE A 1 103 ? 14.740 22.078 19.721 1.00 11.73 130 PHE A CA 1
ATOM 792 C C . PHE A 1 103 ? 15.924 22.764 19.060 1.00 11.71 130 PHE A C 1
ATOM 793 O O . PHE A 1 103 ? 15.740 23.483 18.054 1.00 11.60 130 PHE A O 1
ATOM 801 N N . ALA A 1 104 ? 17.133 22.517 19.558 1.00 11.86 131 ALA A N 1
ATOM 802 C CA . ALA A 1 104 ? 18.325 23.053 18.946 1.00 11.90 131 ALA A CA 1
ATOM 803 C C . ALA A 1 104 ? 18.567 22.473 17.569 1.00 11.91 131 ALA A C 1
ATOM 804 O O . ALA A 1 104 ? 18.062 21.414 17.225 1.00 11.95 131 ALA A O 1
ATOM 806 N N . ASP A 1 105 ? 19.374 23.204 16.805 1.00 11.92 132 ASP A N 1
ATOM 807 C CA . ASP A 1 105 ? 19.914 22.772 15.517 1.00 11.98 132 ASP A CA 1
ATOM 808 C C . ASP A 1 105 ? 21.250 22.083 15.869 1.00 12.25 132 ASP A C 1
ATOM 809 O O . ASP A 1 105 ? 22.207 22.755 16.231 1.00 12.35 132 ASP A O 1
ATOM 814 N N . PRO A 1 106 ? 21.295 20.756 15.844 1.00 12.40 133 PRO A N 1
ATOM 815 C CA . PRO A 1 106 ? 22.515 20.079 16.260 1.00 12.69 133 PRO A CA 1
ATOM 816 C C . PRO A 1 106 ? 23.660 20.287 15.288 1.00 12.85 133 PRO A C 1
ATOM 817 O O . PRO A 1 106 ? 23.445 20.690 14.151 1.00 12.75 133 PRO A O 1
ATOM 821 N N . PRO A 1 107 ? 24.879 19.954 15.718 1.00 13.14 134 PRO A N 1
ATOM 822 C CA . PRO A 1 107 ? 26.004 19.989 14.789 1.00 13.36 134 PRO A CA 1
ATOM 823 C C . PRO A 1 107 ? 25.762 19.087 13.578 1.00 13.43 134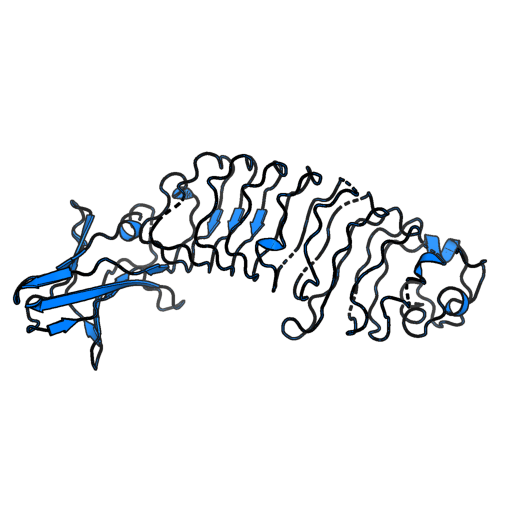 PRO A C 1
ATOM 824 O O . PRO A 1 107 ? 25.009 18.087 13.672 1.00 13.43 134 PRO A O 1
ATOM 828 N N . GLY A 1 108 ? 26.422 19.403 12.482 1.00 13.54 135 GLY A N 1
ATOM 829 C CA . GLY A 1 108 ? 26.235 18.639 11.278 1.00 13.64 135 GLY A CA 1
ATOM 830 C C . GLY A 1 108 ? 24.961 19.065 10.563 1.00 13.31 135 GLY A C 1
ATOM 831 O O . GLY A 1 108 ? 24.280 20.054 10.937 1.00 13.01 135 GLY A O 1
ATOM 832 N N A ARG A 1 109 ? 24.657 18.305 9.522 0.50 13.41 136 ARG A N 1
ATOM 833 N N B ARG A 1 109 ? 24.677 18.383 9.452 0.50 13.40 136 ARG A N 1
ATOM 834 C CA A ARG A 1 109 ? 23.540 18.599 8.657 0.50 13.18 136 ARG A CA 1
ATOM 835 C CA B ARG A 1 109 ? 23.480 18.688 8.656 0.50 13.15 136 ARG A CA 1
ATOM 836 C C A ARG A 1 109 ? 22.474 17.534 8.769 0.50 13.17 136 ARG A C 1
ATOM 837 C C B ARG A 1 109 ? 22.471 17.569 8.759 0.50 13.17 136 ARG A C 1
ATOM 838 O O A ARG A 1 109 ? 22.735 16.383 8.456 0.50 13.46 136 ARG A O 1
ATOM 839 O O B ARG A 1 109 ? 22.767 16.427 8.440 0.50 13.46 136 ARG A O 1
ATOM 854 N N . LEU A 1 110 ? 21.272 17.911 9.236 1.00 12.89 137 LEU A N 1
ATOM 855 C CA . LEU A 1 110 ? 20.146 16.977 9.252 1.00 12.90 137 LEU A CA 1
ATOM 856 C C . LEU A 1 110 ? 20.433 15.662 9.948 1.00 13.17 137 LEU A C 1
ATOM 857 O O . LEU A 1 110 ? 19.988 14.599 9.523 1.00 13.36 137 LEU A O 1
ATOM 862 N N . THR A 1 111 ? 21.170 15.719 11.070 1.00 13.23 138 THR A N 1
ATOM 863 C CA . THR A 1 111 ? 21.581 14.499 11.754 1.00 13.53 138 THR A CA 1
ATOM 864 C C . THR A 1 111 ? 20.487 13.892 12.624 1.00 13.48 138 THR A C 1
ATOM 865 O O . THR A 1 111 ? 20.637 12.757 13.096 1.00 14.27 138 THR A O 1
ATOM 869 N N . ARG A 1 112 ? 19.445 14.661 12.938 1.00 13.16 139 ARG A N 1
ATOM 870 C CA . ARG A 1 112 ? 18.352 14.191 13.799 1.00 13.11 139 ARG A CA 1
ATOM 871 C C . ARG A 1 112 ? 17.010 14.359 13.097 1.00 12.95 139 ARG A C 1
ATOM 872 O O . ARG A 1 112 ? 16.851 15.224 12.275 1.00 12.77 139 ARG A O 1
ATOM 880 N N . ASN A 1 113 ? 16.069 13.478 13.429 1.00 13.06 140 ASN A N 1
ATOM 881 C CA . ASN A 1 113 ? 14.717 13.462 12.898 1.00 13.03 140 ASN A CA 1
ATOM 882 C C . ASN A 1 113 ? 13.730 13.851 13.989 1.00 12.82 140 ASN A C 1
ATOM 883 O O . ASN A 1 113 ? 13.866 13.390 15.142 1.00 12.92 140 ASN A O 1
ATOM 888 N N . LEU A 1 114 ? 12.739 14.672 13.661 1.00 12.61 141 LEU A N 1
ATOM 889 C CA . LEU A 1 114 ? 11.711 15.077 14.622 1.00 12.50 141 LEU A CA 1
ATOM 890 C C . LEU A 1 114 ? 10.342 15.107 13.982 1.00 12.49 141 LEU A C 1
ATOM 891 O O . LEU A 1 114 ? 10.222 15.488 12.823 1.00 12.43 141 LEU A O 1
ATOM 896 N N A SER A 1 115 ? 9.309 14.689 14.712 0.50 12.58 142 SER A N 1
ATOM 897 N N B SER A 1 115 ? 9.323 14.713 14.751 0.50 12.58 142 SER A N 1
ATOM 898 C CA A SER A 1 115 ? 7.927 14.878 14.265 0.50 12.59 142 SER A CA 1
ATOM 899 C CA B SER A 1 115 ? 7.917 14.868 14.382 0.50 12.59 142 SER A CA 1
ATOM 900 C C A SER A 1 115 ? 7.283 16.010 15.059 0.50 12.39 142 SER A C 1
ATOM 901 C C B SER A 1 115 ? 7.339 16.099 15.044 0.50 12.37 142 SER A C 1
ATOM 902 O O A SER A 1 115 ? 7.696 16.286 16.189 0.50 12.33 142 SER A O 1
ATOM 903 O O B SER A 1 115 ? 7.824 16.517 16.093 0.50 12.28 142 SER A O 1
ATOM 908 N N . LEU A 1 116 ? 6.278 16.643 14.446 1.00 12.33 143 LEU A N 1
ATOM 909 C CA . LEU A 1 116 ? 5.541 17.751 15.023 1.00 12.20 143 LEU A CA 1
ATOM 910 C C . LEU A 1 116 ? 4.094 17.321 15.237 1.00 12.40 143 LEU A C 1
ATOM 911 O O . LEU A 1 116 ? 3.298 17.332 14.300 1.00 12.47 143 LEU A O 1
ATOM 916 N N . PRO A 1 117 ? 3.739 16.934 16.466 1.00 12.51 144 PRO A N 1
ATOM 917 C CA . PRO A 1 117 ? 2.363 16.563 16.755 1.00 12.73 144 PRO A CA 1
ATOM 918 C C . PRO A 1 117 ? 1.384 17.708 16.590 1.00 12.67 144 PRO A C 1
ATOM 919 O O . PRO A 1 117 ? 1.764 18.868 16.684 1.00 12.45 144 PRO A O 1
ATOM 923 N N . ASN A 1 118 ? 0.112 17.364 16.387 1.00 12.91 145 ASN A N 1
ATOM 924 C CA . ASN A 1 118 ? -0.944 18.363 16.400 1.00 12.93 145 ASN A CA 1
ATOM 925 C C . ASN A 1 118 ? -1.297 18.586 17.891 1.00 13.00 145 ASN A C 1
ATOM 926 O O . ASN A 1 118 ? -2.339 18.150 18.371 1.00 13.27 145 ASN A O 1
ATOM 931 N N . TYR A 1 119 ? -0.431 19.308 18.584 1.00 12.78 146 TYR A N 1
ATOM 932 C CA . TYR A 1 119 ? -0.539 19.448 20.040 1.00 12.85 146 TYR A CA 1
ATOM 933 C C . TYR A 1 119 ? -1.899 19.966 20.459 1.00 13.06 146 TYR A C 1
ATOM 934 O O . TYR A 1 119 ? -2.382 20.978 19.921 1.00 13.01 146 TYR A O 1
ATOM 943 N N . GLN A 1 120 ? -2.466 19.316 21.482 1.00 13.30 147 GLN A N 1
ATOM 944 C CA . GLN A 1 120 ? -3.727 19.731 22.049 1.00 13.55 147 GLN A CA 1
ATOM 945 C C . GLN A 1 120 ? -3.641 20.278 23.464 1.00 13.59 147 GLN A C 1
ATOM 946 O O . GLN A 1 120 ? -4.573 20.973 23.903 1.00 13.77 147 GLN A O 1
ATOM 952 N N . ASN A 1 121 ? -2.555 19.983 24.182 1.00 13.46 148 ASN A N 1
ATOM 953 C CA . ASN A 1 121 ? -2.472 20.346 25.598 1.00 13.54 148 ASN A CA 1
ATOM 954 C C . ASN A 1 121 ? -1.645 21.601 25.879 1.00 13.32 148 ASN A C 1
ATOM 955 O O . ASN A 1 121 ? -1.409 21.930 27.040 1.00 13.38 148 ASN A O 1
ATOM 960 N N . TYR A 1 122 ? -1.254 22.321 24.831 1.00 13.09 149 TYR A N 1
ATOM 961 C CA . TYR A 1 122 ? -0.481 23.565 24.964 1.00 12.91 149 TYR A CA 1
ATOM 962 C C . TYR A 1 122 ? -1.218 24.698 24.258 1.00 12.92 149 TYR A C 1
ATOM 963 O O . TYR A 1 122 ? -0.700 25.281 23.304 1.00 12.72 149 TYR A O 1
ATOM 972 N N . PRO A 1 123 ? -2.420 25.028 24.723 1.00 13.19 150 PRO A N 1
ATOM 973 C CA . PRO A 1 123 ? -3.217 26.062 24.033 1.00 13.26 150 PRO A CA 1
ATOM 974 C C . PRO A 1 123 ? -2.621 27.457 24.033 1.00 13.14 150 PRO A C 1
ATOM 975 O O . PRO A 1 123 ? -3.054 28.292 23.245 1.00 13.15 150 PRO A O 1
ATOM 979 N N . GLU A 1 124 ? -1.650 27.727 24.905 1.00 13.06 151 GLU A N 1
ATOM 980 C CA . GLU A 1 124 ? -0.996 29.020 24.941 1.00 13.12 151 GLU A CA 1
ATOM 981 C C . GLU A 1 124 ? 0.288 29.055 24.127 1.00 12.67 151 GLU A C 1
ATOM 982 O O . GLU A 1 124 ? 1.022 30.036 24.173 1.00 12.60 151 GLU A O 1
ATOM 996 N N . ASP A 1 126 ? 3.058 29.940 21.725 1.00 12.06 153 ASP A N 1
ATOM 997 C CA . ASP A 1 126 ? 3.347 31.161 20.943 1.00 12.01 153 ASP A CA 1
ATOM 998 C C . ASP A 1 126 ? 4.391 30.918 19.847 1.00 11.79 153 ASP A C 1
ATOM 999 O O . ASP A 1 126 ? 4.242 31.428 18.732 1.00 11.73 153 ASP A O 1
ATOM 1004 N N . THR A 1 127 ? 5.448 30.167 20.165 1.00 11.69 154 THR A N 1
ATOM 1005 C CA . THR A 1 127 ? 6.568 29.964 19.251 1.00 11.52 154 THR A CA 1
ATOM 1006 C C . THR A 1 127 ? 7.059 28.538 19.302 1.00 11.46 154 THR A C 1
ATOM 1007 O O . THR A 1 127 ? 7.286 27.998 20.394 1.00 11.53 154 THR A O 1
ATOM 1011 N N . ILE A 1 128 ? 7.265 27.955 18.118 1.00 11.37 155 ILE A N 1
ATOM 1012 C CA . ILE A 1 128 ? 7.858 26.622 17.956 1.00 11.34 155 ILE A CA 1
ATOM 1013 C C . ILE A 1 128 ? 9.067 26.747 17.030 1.00 11.25 155 ILE A C 1
ATOM 1014 O O . ILE A 1 128 ? 8.964 27.333 15.965 1.00 11.19 155 ILE A O 1
ATOM 1019 N N . THR A 1 129 ? 10.206 26.210 17.461 1.00 11.26 156 THR A N 1
ATOM 1020 C CA . THR A 1 129 ? 11.451 26.186 16.671 1.00 11.22 156 THR A CA 1
ATOM 1021 C C . THR A 1 129 ? 11.994 24.775 16.591 1.00 11.29 156 THR A C 1
ATOM 1022 O O . THR A 1 129 ? 12.255 24.155 17.626 1.00 11.37 156 THR A O 1
ATOM 1034 N N . SER A 1 131 ? 14.154 24.061 13.601 1.00 11.32 158 SER A N 1
ATOM 1035 C CA . SER A 1 131 ? 15.095 24.192 12.479 1.00 11.35 158 SER A CA 1
ATOM 1036 C C . SER A 1 131 ? 16.341 23.319 12.590 1.00 11.51 158 SER A C 1
ATOM 1037 O O . SER A 1 131 ? 16.967 23.199 13.634 1.00 11.58 158 SER A O 1
ATOM 1040 N N . GLY A 1 132 ? 16.697 22.716 11.449 1.00 11.60 159 GLY A N 1
ATOM 1041 C CA . GLY A 1 132 ? 17.930 21.892 11.314 1.00 11.81 159 GLY A CA 1
ATOM 1042 C C . GLY A 1 132 ? 17.702 20.408 11.450 1.00 11.97 159 GLY A C 1
ATOM 1043 O O . GLY A 1 132 ? 18.596 19.629 11.232 1.00 12.18 159 GLY A O 1
ATOM 1044 N N . ASN A 1 133 ? 16.494 20.028 11.822 1.00 11.91 160 ASN A N 1
ATOM 1045 C CA . ASN A 1 133 ? 16.138 18.636 12.055 1.00 12.08 160 ASN A CA 1
ATOM 1046 C C . ASN A 1 133 ? 15.208 18.135 10.956 1.00 12.12 160 ASN A C 1
ATOM 1047 O O . ASN A 1 133 ? 14.320 18.861 10.502 1.00 11.96 160 ASN A O 1
ATOM 1052 N N . ASN A 1 134 ? 15.445 16.919 10.504 1.00 12.37 161 ASN A N 1
ATOM 1053 C CA . ASN A 1 134 ? 14.627 16.369 9.423 1.00 12.85 161 ASN A CA 1
ATOM 1054 C C . ASN A 1 134 ? 13.210 16.095 9.933 1.00 12.56 161 ASN A C 1
ATOM 1055 O O . ASN A 1 134 ? 13.015 15.299 10.860 1.00 12.82 161 ASN A O 1
ATOM 1060 N N . LEU A 1 135 ? 12.216 16.717 9.332 1.00 12.31 162 LEU A N 1
ATOM 1061 C CA . LEU A 1 135 ? 10.835 16.494 9.742 1.00 12.32 162 LEU A CA 1
ATOM 1062 C C . LEU A 1 135 ? 10.383 15.077 9.361 1.00 12.63 162 LEU A C 1
ATOM 1063 O O . LEU A 1 135 ? 10.601 14.628 8.242 1.00 12.79 162 LEU A O 1
ATOM 1068 N N . ILE A 1 136 ? 9.767 14.368 10.317 1.00 12.75 163 ILE A N 1
ATOM 1069 C CA . ILE A 1 136 ? 9.128 13.090 10.066 1.00 13.07 163 ILE A CA 1
ATOM 1070 C C . ILE A 1 136 ? 7.666 13.387 9.733 1.00 13.06 163 ILE A C 1
ATOM 1071 O O . ILE A 1 136 ? 6.965 13.993 10.538 1.00 13.15 163 ILE A O 1
ATOM 1076 N N . GLY A 1 137 ? 7.232 13.016 8.539 1.00 13.30 164 GLY A N 1
ATOM 1077 C CA . GLY A 1 137 ? 5.848 13.261 8.130 1.00 13.42 164 GLY A CA 1
ATOM 1078 C C . GLY A 1 137 ? 5.599 14.690 7.691 1.00 13.20 164 GLY A C 1
ATOM 1079 O O . GLY A 1 137 ? 6.436 15.310 7.048 1.00 13.34 164 GLY A O 1
ATOM 1080 N N . SER A 1 138 ? 4.401 15.181 7.972 1.00 13.29 165 SER A N 1
ATOM 1081 C CA . SER A 1 138 ? 3.952 16.510 7.528 1.00 13.11 165 SER A CA 1
ATOM 1082 C C . SER A 1 138 ? 3.781 17.467 8.687 1.00 12.68 165 SER A C 1
ATOM 1083 O O . SER A 1 138 ? 3.720 17.069 9.850 1.00 12.76 165 SER A O 1
ATOM 1086 N N . ILE A 1 139 ? 3.750 18.746 8.374 1.00 12.32 166 ILE A N 1
ATOM 1087 C CA . ILE A 1 139 ? 3.379 19.756 9.354 1.00 12.16 166 ILE A CA 1
ATOM 1088 C C . ILE A 1 139 ? 1.859 19.653 9.492 1.00 12.35 166 ILE A C 1
ATOM 1089 O O . ILE A 1 139 ? 1.149 19.751 8.486 1.00 12.47 166 ILE A O 1
ATOM 1094 N N . PRO A 1 140 ? 1.337 19.455 10.717 1.00 12.42 167 PRO A N 1
ATOM 1095 C CA . PRO A 1 140 ? -0.133 19.370 10.862 1.00 12.65 167 PRO A CA 1
ATOM 1096 C C . PRO A 1 140 ? -0.839 20.687 10.583 1.00 12.58 167 PRO A C 1
ATOM 1097 O O . PRO A 1 140 ? -0.252 21.776 10.768 1.00 12.35 167 PRO A O 1
ATOM 1101 N N . ASP A 1 141 ? -2.107 20.601 10.145 1.00 12.83 168 ASP A N 1
ATOM 1102 C CA . ASP A 1 141 ? -2.957 21.783 10.068 1.00 12.85 168 ASP A CA 1
ATOM 1103 C C . ASP A 1 141 ? -3.463 21.966 11.524 1.00 12.92 168 ASP A C 1
ATOM 1104 O O . ASP A 1 141 ? -4.511 21.481 11.893 1.00 13.20 168 ASP A O 1
ATOM 1109 N N . PHE A 1 142 ? -2.662 22.671 12.312 1.00 12.68 169 PHE A N 1
ATOM 1110 C CA . PHE A 1 142 ? -2.861 22.752 13.764 1.00 12.72 169 PHE A CA 1
ATOM 1111 C C . PHE A 1 142 ? -4.278 23.099 14.148 1.00 13.00 169 PHE A C 1
ATOM 1112 O O . PHE A 1 142 ? -4.844 24.050 13.616 1.00 13.05 169 PHE A O 1
ATOM 1120 N N . THR A 1 143 ? -4.820 22.376 15.115 1.00 13.20 170 THR A N 1
ATOM 1121 C CA . THR A 1 143 ? -6.176 22.648 15.618 1.00 13.52 170 THR A CA 1
ATOM 1122 C C . THR A 1 143 ? -6.197 23.028 17.074 1.00 13.55 170 THR A C 1
ATOM 1123 O O . THR A 1 143 ? -7.255 23.389 17.560 1.00 13.86 170 THR A O 1
ATOM 1127 N N . GLY A 1 144 ? -5.065 22.941 17.779 1.00 13.31 171 GLY A N 1
ATOM 1128 C CA . GLY A 1 144 ? -5.041 23.179 19.247 1.00 13.37 171 GLY A CA 1
ATOM 1129 C C . GLY A 1 144 ? -4.171 24.323 19.740 1.00 13.14 171 GLY A C 1
ATOM 1130 O O . GLY A 1 144 ? -3.953 24.461 20.965 1.00 13.17 171 GLY A O 1
ATOM 1139 N N . PRO A 1 146 ? -4.325 28.054 19.110 1.00 13.05 173 PRO A N 1
ATOM 1140 C CA . PRO A 1 146 ? -4.931 29.234 18.500 1.00 13.16 173 PRO A CA 1
ATOM 1141 C C . PRO A 1 146 ? -4.104 30.505 18.617 1.00 13.02 173 PRO A C 1
ATOM 1142 O O . PRO A 1 146 ? -4.353 31.467 17.863 1.00 13.06 173 PRO A O 1
ATOM 1146 N N . ALA A 1 147 ? -3.142 30.533 19.537 1.00 12.89 174 ALA A N 1
ATOM 1147 C CA . ALA A 1 147 ? -2.359 31.726 19.787 1.00 12.82 174 ALA A CA 1
ATOM 1148 C C . ALA A 1 147 ? -0.974 31.660 19.133 1.00 12.50 174 ALA A C 1
ATOM 1149 O O . ALA A 1 147 ? -0.124 32.510 19.386 1.00 12.43 174 ALA A O 1
ATOM 1151 N N . LEU A 1 148 ? -0.736 30.672 18.272 1.00 12.34 175 LEU A N 1
ATOM 1152 C CA . LEU A 1 148 ? 0.582 30.534 17.653 1.00 12.07 175 LEU A CA 1
ATOM 1153 C C . LEU A 1 148 ? 0.954 31.775 16.827 1.00 12.02 175 LEU A C 1
ATOM 1154 O O . LEU A 1 148 ? 0.155 32.233 16.013 1.00 12.11 175 LEU A O 1
ATOM 1159 N N . LYS A 1 149 ? 2.143 32.316 17.057 1.00 11.90 176 LYS A N 1
ATOM 1160 C CA . LYS A 1 149 ? 2.622 33.531 16.384 1.00 11.99 176 LYS A CA 1
ATOM 1161 C C . LYS A 1 149 ? 3.891 33.371 15.563 1.00 11.66 176 LYS A C 1
ATOM 1162 O O . LYS A 1 149 ? 4.096 34.116 14.588 1.00 11.64 176 LYS A O 1
ATOM 1168 N N A GLN A 1 150 ? 4.740 32.402 15.921 0.70 11.54 177 GLN A N 1
ATOM 1169 N N B GLN A 1 150 ? 4.738 32.404 15.921 0.30 11.54 177 GLN A N 1
ATOM 1170 C CA A GLN A 1 150 ? 6.003 32.217 15.211 0.70 11.42 177 GLN A CA 1
ATOM 1171 C CA B GLN A 1 150 ? 5.993 32.195 15.199 0.30 11.38 177 GLN A CA 1
ATOM 1172 C C A GLN A 1 150 ? 6.287 30.759 15.006 0.70 11.29 177 GLN A C 1
ATOM 1173 C C B GLN A 1 150 ? 6.305 30.715 14.972 0.30 11.29 177 GLN A C 1
ATOM 1174 O O A GLN A 1 150 ? 6.193 29.952 15.947 0.70 11.33 177 GLN A O 1
ATOM 1175 O O B GLN A 1 150 ? 6.270 29.911 15.907 0.30 11.32 177 GLN A O 1
ATOM 1186 N N A LEU A 1 151 ? 6.709 30.414 13.790 0.70 11.21 178 LEU A N 1
ATOM 1187 N N B LEU A 1 151 ? 6.594 30.360 13.718 0.30 11.21 178 LEU A N 1
ATOM 1188 C CA A LEU A 1 151 ? 7.002 29.040 13.436 0.70 11.16 178 LEU A CA 1
ATOM 1189 C CA B LEU A 1 151 ? 7.015 29.003 13.357 0.30 11.16 178 LEU A CA 1
ATOM 1190 C C A LEU A 1 151 ? 8.326 29.002 12.664 0.70 11.08 178 LEU A C 1
ATOM 1191 C C B LEU A 1 151 ? 8.373 29.075 12.681 0.30 11.08 178 LEU A C 1
ATOM 1192 O O A LEU A 1 151 ? 8.396 29.518 11.535 0.70 11.05 178 LEU A O 1
ATOM 1193 O O B LEU A 1 151 ? 8.518 29.722 11.634 0.30 11.05 178 LEU A O 1
ATOM 1202 N N . TYR A 1 152 ? 9.366 28.438 13.285 1.00 11.07 179 TYR A N 1
ATOM 1203 C CA . TYR A 1 152 ? 10.719 28.359 12.711 1.00 11.03 179 TYR A CA 1
ATOM 1204 C C . TYR A 1 152 ? 10.971 26.915 12.315 1.00 11.06 179 TYR A C 1
ATOM 1205 O O . TYR A 1 152 ? 11.193 26.045 13.190 1.00 11.11 179 TYR A O 1
ATOM 1230 N N . SER A 1 154 ? 13.192 25.890 9.454 1.00 11.15 181 SER A N 1
ATOM 1231 C CA . SER A 1 154 ? 14.216 25.976 8.397 1.00 11.21 181 SER A CA 1
ATOM 1232 C C . SER A 1 154 ? 15.046 24.699 8.347 1.00 11.35 181 SER A C 1
ATOM 1233 O O . SER A 1 154 ? 15.335 24.120 9.402 1.00 11.39 181 SER A O 1
ATOM 1236 N N . GLU A 1 155 ? 15.435 24.256 7.149 1.00 11.45 182 GLU A N 1
ATOM 1237 C CA . GLU A 1 155 ? 16.343 23.088 6.994 1.00 11.64 182 GLU A CA 1
ATOM 1238 C C . GLU A 1 155 ? 15.779 21.850 7.665 1.00 11.72 182 GLU A C 1
ATOM 1239 O O . GLU A 1 155 ? 16.380 21.276 8.587 1.00 11.80 182 GLU A O 1
ATOM 1253 N N . LEU A 1 157 ? 14.037 19.418 5.363 1.00 12.09 184 LEU A N 1
ATOM 1254 C CA . LEU A 1 157 ? 13.607 18.614 4.200 1.00 12.30 184 LEU A CA 1
ATOM 1255 C C . LEU A 1 157 ? 12.076 18.616 3.993 1.00 12.27 184 LEU A C 1
ATOM 1256 O O . LEU A 1 157 ? 11.467 17.575 3.712 1.00 12.48 184 LEU A O 1
ATOM 1261 N N . ILE A 1 158 ? 11.476 19.801 4.115 1.00 12.04 185 ILE A N 1
ATOM 1262 C CA . ILE A 1 158 ? 10.052 19.933 3.914 1.00 12.03 185 ILE A CA 1
ATOM 1263 C C . ILE A 1 158 ? 9.762 20.115 2.421 1.00 12.13 185 ILE A C 1
ATOM 1264 O O . ILE A 1 158 ? 10.362 20.969 1.771 1.00 12.04 185 ILE A O 1
ATOM 1269 N N . THR A 1 159 ? 8.852 19.289 1.899 1.00 12.34 186 THR A N 1
ATOM 1270 C CA . THR A 1 159 ? 8.354 19.397 0.515 1.00 12.47 186 THR A CA 1
ATOM 1271 C C . THR A 1 159 ? 6.943 19.985 0.547 1.00 12.42 186 THR A C 1
ATOM 1272 O O . THR A 1 159 ? 6.287 20.040 1.606 1.00 12.35 186 THR A O 1
ATOM 1276 N N . SER A 1 160 ? 6.448 20.423 -0.606 1.00 12.50 187 SER A N 1
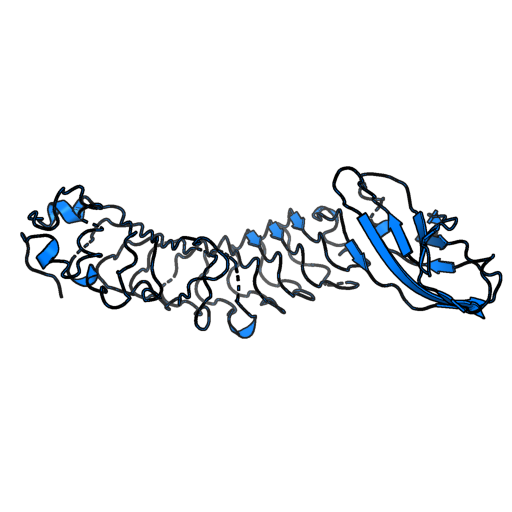ATOM 1277 C CA . SER A 1 160 ? 5.166 21.138 -0.651 1.00 12.48 187 SER A CA 1
ATOM 1278 C C . SER A 1 160 ? 3.952 20.288 -0.233 1.00 12.93 187 SER A C 1
ATOM 1279 O O . SER A 1 160 ? 2.979 20.818 0.305 1.00 12.99 187 SER A O 1
ATOM 1282 N N . ASP A 1 161 ? 4.046 18.974 -0.403 1.00 13.57 188 ASP A N 1
ATOM 1283 C CA . ASP A 1 161 ? 2.976 18.081 0.034 1.00 14.30 188 ASP A CA 1
ATOM 1284 C C . ASP A 1 161 ? 2.873 17.979 1.574 1.00 13.78 188 ASP A C 1
ATOM 1285 O O . ASP A 1 161 ? 1.914 17.433 2.095 1.00 14.43 188 ASP A O 1
ATOM 1290 N N . GLU A 1 162 ? 3.866 18.518 2.279 1.00 12.95 189 GLU A N 1
ATOM 1291 C CA . GLU A 1 162 ? 3.946 18.444 3.747 1.00 12.64 189 GLU A CA 1
ATOM 1292 C C . GLU A 1 162 ? 3.553 19.744 4.430 1.00 12.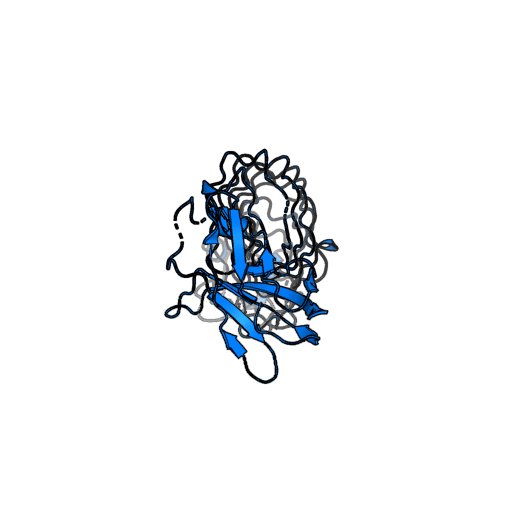40 189 GLU A C 1
ATOM 1293 O O . GLU A 1 162 ? 3.574 19.824 5.664 1.00 12.30 189 GLU A O 1
ATOM 1299 N N . LEU A 1 163 ? 3.157 20.753 3.648 1.00 12.34 190 LEU A N 1
ATOM 1300 C CA . LEU A 1 163 ? 2.866 22.108 4.148 1.00 12.14 190 LEU A CA 1
ATOM 1301 C C . LEU A 1 163 ? 1.414 22.500 3.875 1.00 12.30 190 LEU A C 1
ATOM 1302 O O . LEU A 1 163 ? 1.044 22.773 2.714 1.00 12.40 190 LEU A O 1
ATOM 1307 N N . PRO A 1 164 ? 0.570 22.503 4.900 1.00 12.35 191 PRO A N 1
ATOM 1308 C CA . PRO A 1 164 ? -0.838 22.849 4.665 1.00 12.55 191 PRO A CA 1
ATOM 1309 C C . PRO A 1 164 ? -1.103 24.340 4.542 1.00 12.44 191 PRO A C 1
ATOM 1310 O O . PRO A 1 164 ? -0.278 25.155 4.891 1.00 12.21 191 PRO A O 1
ATOM 1314 N N . ASN A 1 165 ? -2.276 24.681 4.019 1.00 12.66 192 ASN A N 1
ATOM 1315 C CA . ASN A 1 165 ? -2.730 26.050 3.940 1.00 12.64 192 ASN A CA 1
ATOM 1316 C C . ASN A 1 165 ? -3.434 26.318 5.265 1.00 12.70 192 ASN A C 1
ATOM 1317 O O . ASN A 1 165 ? -4.649 26.225 5.399 1.00 12.96 192 ASN A O 1
ATOM 1322 N N . PHE A 1 166 ? -2.618 26.658 6.263 1.00 12.47 193 PHE A N 1
ATOM 1323 C CA . PHE A 1 166 ? -3.063 26.665 7.685 1.00 12.52 193 PHE A CA 1
ATOM 1324 C C . PHE A 1 166 ? -4.402 27.329 7.948 1.00 12.77 193 PHE A C 1
ATOM 1325 O O . PHE A 1 166 ? -4.567 28.513 7.695 1.00 12.78 193 PHE A O 1
ATOM 1333 N N . ASN A 1 167 ? -5.338 26.585 8.546 1.00 13.01 194 ASN A N 1
ATOM 1334 C CA . ASN A 1 167 ? -6.675 27.120 8.791 1.00 13.31 194 ASN A CA 1
ATOM 1335 C C . ASN A 1 167 ? -6.954 27.744 10.137 1.00 13.36 194 ASN A C 1
ATOM 1336 O O . ASN A 1 167 ? -7.856 28.539 10.238 1.00 13.58 194 ASN A O 1
ATOM 1341 N N . ASN A 1 168 ? -6.186 27.390 11.156 1.00 13.17 195 ASN A N 1
ATOM 1342 C CA . ASN A 1 168 ? -6.594 27.702 12.542 1.00 13.29 195 ASN A CA 1
ATOM 1343 C C . ASN A 1 168 ? -5.530 28.376 13.389 1.00 13.04 195 ASN A C 1
ATOM 1344 O O . ASN A 1 168 ? -5.545 28.249 14.629 1.00 13.08 195 ASN A O 1
ATOM 1349 N N . ILE A 1 169 ? -4.594 29.068 12.752 1.00 12.80 196 ILE A N 1
ATOM 1350 C CA . ILE A 1 169 ? -3.557 29.846 13.457 1.00 12.60 196 ILE A CA 1
ATOM 1351 C C . ILE A 1 169 ? -3.599 31.305 12.978 1.00 12.63 196 ILE A C 1
ATOM 1352 O O . ILE A 1 169 ? -2.648 31.827 12.376 1.00 12.43 196 ILE A O 1
ATOM 1357 N N . PRO A 1 170 ? -4.721 32.003 13.274 1.00 12.91 197 PRO A N 1
ATOM 1358 C CA . PRO A 1 170 ? -4.939 33.339 12.730 1.00 13.02 197 PRO A CA 1
ATOM 1359 C C . PRO A 1 170 ? -3.980 34.409 13.174 1.00 12.89 197 PRO A C 1
ATOM 1360 O O . PRO A 1 170 ? -3.890 35.452 12.511 1.00 12.94 197 PRO A O 1
ATOM 1364 N N . LEU A 1 171 ? -3.242 34.163 14.253 1.00 12.77 198 LEU A N 1
ATOM 1365 C CA . LEU A 1 171 ? -2.315 35.164 14.762 1.00 12.70 198 LEU A CA 1
ATOM 1366 C C . LEU A 1 171 ? -0.898 35.027 14.245 1.00 12.39 198 LEU A C 1
ATOM 1367 O O . LEU A 1 171 ? -0.036 35.821 14.618 1.00 12.35 198 LEU A O 1
ATOM 1372 N N . LEU A 1 172 ? -0.653 34.097 13.324 1.00 12.23 199 LEU A N 1
ATOM 1373 C CA . LEU A 1 172 ? 0.733 33.882 12.889 1.00 11.97 199 LEU A CA 1
ATOM 1374 C C . LEU A 1 172 ? 1.364 35.144 12.283 1.00 11.95 199 LEU A C 1
ATOM 1375 O O . LEU A 1 172 ? 0.782 35.776 11.388 1.00 12.06 199 LEU A O 1
ATOM 1380 N N . ILE A 1 173 ? 2.558 35.491 12.759 1.00 11.84 200 ILE A N 1
ATOM 1381 C CA . ILE A 1 173 ? 3.290 36.689 12.301 1.00 11.86 200 ILE A CA 1
ATOM 1382 C C . ILE A 1 173 ? 4.563 36.309 11.515 1.00 11.65 200 ILE A C 1
ATOM 1383 O O . ILE A 1 173 ? 4.930 37.030 10.577 1.00 11.66 200 ILE A O 1
ATOM 1388 N N . THR A 1 174 ? 5.249 35.230 11.922 1.00 11.50 201 THR A N 1
ATOM 1389 C CA . THR A 1 174 ? 6.529 34.838 11.341 1.00 11.35 201 THR A CA 1
ATOM 1390 C C . THR A 1 174 ? 6.502 33.397 10.927 1.00 11.25 201 THR A C 1
ATOM 1391 O O . THR A 1 174 ? 6.157 32.531 11.735 1.00 11.25 201 THR A O 1
ATOM 1395 N N . LEU A 1 175 ? 6.891 33.125 9.687 1.00 11.19 202 LEU A N 1
ATOM 1396 C CA . LEU A 1 175 ? 6.983 31.761 9.174 1.00 11.13 202 LEU A CA 1
ATOM 1397 C C . LEU A 1 175 ? 8.317 31.647 8.446 1.00 11.06 202 LEU A C 1
ATOM 1398 O O . LEU A 1 175 ? 8.525 32.289 7.398 1.00 11.07 202 LEU A O 1
ATOM 1403 N N . ASP A 1 176 ? 9.235 30.855 8.994 1.00 11.02 203 ASP A N 1
ATOM 1404 C CA . ASP A 1 176 ? 10.552 30.607 8.401 1.00 10.99 203 ASP A CA 1
ATOM 1405 C C . ASP A 1 176 ? 10.580 29.188 7.870 1.00 11.01 203 ASP A C 1
ATOM 1406 O O . ASP A 1 176 ? 10.619 28.235 8.647 1.00 11.02 203 ASP A O 1
ATOM 1411 N N . LEU A 1 177 ? 10.547 29.052 6.543 1.00 11.04 204 LEU A N 1
ATOM 1412 C CA . LEU A 1 177 ? 10.589 27.764 5.833 1.00 11.10 204 LEU A CA 1
ATOM 1413 C C . LEU A 1 177 ? 11.826 27.732 4.914 1.00 11.15 204 LEU A C 1
ATOM 1414 O O . LEU A 1 177 ? 11.828 27.001 3.891 1.00 11.24 204 LEU A O 1
ATOM 1419 N N . SER A 1 178 ? 12.861 28.494 5.280 1.00 11.12 205 SER A N 1
ATOM 1420 C CA . SER A 1 178 ? 14.053 28.557 4.441 1.00 11.20 205 SER A CA 1
ATOM 1421 C C . SER A 1 178 ? 14.757 27.201 4.411 1.00 11.30 205 SER A C 1
ATOM 1422 O O . SER A 1 178 ? 14.608 26.396 5.300 1.00 11.30 205 SER A O 1
ATOM 1425 N N . SER A 1 179 ? 15.599 27.004 3.404 1.00 11.42 206 SER A N 1
ATOM 1426 C CA . SER A 1 179 ? 16.419 25.804 3.277 1.00 11.58 206 SER A CA 1
ATOM 1427 C C . SER A 1 179 ? 15.625 24.524 3.313 1.00 11.64 206 SER A C 1
ATOM 1428 O O . SER A 1 179 ? 16.037 23.554 3.950 1.00 11.73 206 SER A O 1
ATOM 1431 N N . ASN A 1 180 ? 14.544 24.475 2.550 1.00 11.63 207 ASN A N 1
ATOM 1432 C CA . ASN A 1 180 ? 13.722 23.263 2.394 1.00 11.73 207 ASN A CA 1
ATOM 1433 C C . ASN A 1 180 ? 13.669 22.898 0.923 1.00 11.90 207 ASN A C 1
ATOM 1434 O O . ASN A 1 180 ? 14.524 23.328 0.159 1.00 11.98 207 ASN A O 1
ATOM 1439 N N . GLN A 1 181 ? 12.707 22.056 0.545 1.00 12.37 208 GLN A N 1
ATOM 1440 C CA . GLN A 1 181 ? 12.583 21.575 -0.841 1.00 13.08 208 GLN A CA 1
ATOM 1441 C C . GLN A 1 181 ? 11.203 21.938 -1.392 1.00 12.49 208 GLN A C 1
ATOM 1442 O O . GLN A 1 181 ? 10.607 21.177 -2.152 1.00 12.65 208 GLN A O 1
ATOM 1448 N N . LEU A 1 182 ? 10.706 23.111 -1.045 1.00 12.01 209 LEU A N 1
ATOM 1449 C CA . LEU A 1 182 ? 9.387 23.534 -1.532 1.00 12.02 209 LEU A CA 1
ATOM 1450 C C . LEU A 1 182 ? 9.467 23.885 -3.006 1.00 12.14 209 LEU A C 1
ATOM 1451 O O . LEU A 1 182 ? 10.315 24.673 -3.426 1.00 12.08 209 LEU A O 1
ATOM 1456 N N . THR A 1 183 ? 8.557 23.315 -3.773 1.00 12.33 210 THR A N 1
ATOM 1457 C CA . THR A 1 183 ? 8.414 23.608 -5.207 1.00 12.48 210 THR A CA 1
ATOM 1458 C C . THR A 1 183 ? 7.264 24.580 -5.454 1.00 12.44 210 THR A C 1
ATOM 1459 O O . THR A 1 183 ? 7.283 25.327 -6.444 1.00 12.74 210 THR A O 1
ATOM 1463 N N . THR A 1 184 ? 6.271 24.565 -4.572 1.00 12.38 211 THR A N 1
ATOM 1464 C CA . THR A 1 184 ? 5.178 25.527 -4.553 1.00 12.35 211 THR A CA 1
ATOM 1465 C C . THR A 1 184 ? 4.976 25.997 -3.115 1.00 12.14 211 THR A C 1
ATOM 1466 O O . THR A 1 184 ? 5.365 25.316 -2.144 1.00 12.07 211 THR A O 1
ATOM 1470 N N . ILE A 1 185 ? 4.340 27.150 -2.973 1.00 12.08 212 ILE A N 1
ATOM 1471 C CA . ILE A 1 185 ? 3.941 27.683 -1.663 1.00 11.95 212 ILE A CA 1
ATOM 1472 C C . ILE A 1 185 ? 2.424 27.936 -1.717 1.00 12.11 212 ILE A C 1
ATOM 1473 O O . ILE A 1 185 ? 1.908 28.397 -2.746 1.00 12.25 212 ILE A O 1
ATOM 1478 N N . PRO A 1 186 ? 1.686 27.617 -0.648 1.00 12.13 213 PRO A N 1
ATOM 1479 C CA . PRO A 1 186 ? 0.249 27.870 -0.703 1.00 12.32 213 PRO A CA 1
ATOM 1480 C C . PRO A 1 186 ? -0.126 29.340 -0.871 1.00 12.32 213 PRO A C 1
ATOM 1481 O O . PRO A 1 186 ? 0.603 30.223 -0.408 1.00 12.14 213 PRO A O 1
ATOM 1485 N N . ASP A 1 187 ? -1.280 29.581 -1.501 1.00 12.56 214 ASP A N 1
ATOM 1486 C CA . ASP A 1 187 ? -1.859 30.927 -1.530 1.00 12.63 214 ASP A CA 1
ATOM 1487 C C . ASP A 1 187 ? -2.579 31.066 -0.171 1.00 12.66 214 ASP A C 1
ATOM 1488 O O . ASP A 1 187 ? -3.794 30.861 -0.048 1.00 12.91 214 ASP A O 1
ATOM 1493 N N . PHE A 1 188 ? -1.785 31.375 0.855 1.00 12.44 215 PHE A N 1
ATOM 1494 C CA . PHE A 1 188 ? -2.279 31.268 2.241 1.00 12.45 215 PHE A CA 1
ATOM 1495 C C . PHE A 1 188 ? -3.575 32.035 2.451 1.00 12.71 215 PHE A C 1
ATOM 1496 O O . PHE A 1 188 ? -3.647 33.214 2.211 1.00 12.76 215 PHE A O 1
ATOM 1504 N N . GLN A 1 189 ? -4.605 31.335 2.906 1.00 12.91 216 GLN A N 1
ATOM 1505 C CA . GLN A 1 189 ? -5.931 31.910 3.066 1.00 13.22 216 GLN A CA 1
ATOM 1506 C C . GLN A 1 189 ? -6.233 32.543 4.406 1.00 13.26 216 GLN A C 1
ATOM 1507 O O . GLN A 1 189 ? -7.025 33.479 4.468 1.00 13.49 216 GLN A O 1
ATOM 1513 N N . ASN A 1 190 ? -5.617 32.050 5.481 1.00 13.07 217 ASN A N 1
ATOM 1514 C CA . ASN A 1 190 ? -6.093 32.380 6.829 1.00 13.17 217 ASN A CA 1
ATOM 1515 C C . ASN A 1 190 ? -5.010 32.809 7.782 1.00 12.92 217 ASN A C 1
ATOM 1516 O O . ASN A 1 190 ? -5.169 32.657 9.002 1.00 12.95 217 ASN A O 1
ATOM 1521 N N . ILE A 1 191 ? -3.926 33.365 7.254 1.00 12.70 218 ILE A N 1
ATOM 1522 C CA . ILE A 1 191 ? -2.881 33.955 8.122 1.00 12.51 218 ILE A CA 1
ATOM 1523 C C . ILE A 1 191 ? -2.645 35.424 7.740 1.00 12.56 218 ILE A C 1
ATOM 1524 O O . ILE A 1 191 ? -1.526 35.852 7.414 1.00 12.37 218 ILE A O 1
ATOM 1529 N N . PRO A 1 192 ? -3.703 36.244 7.824 1.00 12.85 219 PRO A N 1
ATOM 1530 C CA . PRO A 1 192 ? -3.585 37.642 7.354 1.00 12.96 219 PRO A CA 1
ATOM 1531 C C . PRO A 1 192 ? -2.718 38.557 8.188 1.00 12.90 219 PRO A C 1
ATOM 1532 O O . PRO A 1 192 ? -2.458 39.687 7.753 1.00 12.99 219 PRO A O 1
ATOM 1536 N N A ASN A 1 193 ? -2.267 38.104 9.357 0.50 12.78 220 ASN A N 1
ATOM 1537 N N B ASN A 1 193 ? -2.261 38.096 9.353 0.50 12.77 220 ASN A N 1
ATOM 1538 C CA A ASN A 1 193 ? -1.326 38.905 10.148 0.50 12.73 220 ASN A CA 1
ATOM 1539 C CA B ASN A 1 193 ? -1.324 38.886 10.159 0.50 12.72 220 ASN A CA 1
ATOM 1540 C C A ASN A 1 193 ? 0.122 38.591 9.818 0.50 12.42 220 ASN A C 1
ATOM 1541 C C B ASN A 1 193 ? 0.123 38.578 9.830 0.50 12.42 220 ASN A C 1
ATOM 1542 O O A ASN A 1 193 ? 1.031 39.193 10.393 0.50 12.39 220 ASN A O 1
ATOM 1543 O O B ASN A 1 193 ? 1.033 39.176 10.409 0.50 12.38 220 ASN A O 1
ATOM 1552 N N . LEU A 1 194 ? 0.364 37.682 8.879 1.00 12.25 221 LEU A N 1
ATOM 1553 C CA . LEU A 1 194 ? 1.732 37.296 8.561 1.00 12.00 221 LEU A CA 1
ATOM 1554 C C . LEU A 1 194 ? 2.530 38.512 8.092 1.00 12.03 221 LEU A C 1
ATOM 1555 O O . LEU A 1 194 ? 2.111 39.205 7.168 1.00 12.16 221 LEU A O 1
ATOM 1560 N N A THR A 1 195 ? 3.670 38.778 8.746 0.50 11.94 222 THR A N 1
ATOM 1561 N N B THR A 1 195 ? 3.689 38.718 8.708 0.50 11.93 222 THR A N 1
ATOM 1562 C CA A THR A 1 195 ? 4.535 39.917 8.377 0.50 12.00 222 THR A CA 1
ATOM 1563 C CA B THR A 1 195 ? 4.525 39.875 8.440 0.50 12.00 222 THR A CA 1
ATOM 1564 C C A THR A 1 195 ? 5.866 39.495 7.780 0.50 11.81 222 THR A C 1
ATOM 1565 C C B THR A 1 195 ? 5.862 39.500 7.815 0.50 11.81 222 THR A C 1
ATOM 1566 O O A THR A 1 195 ? 6.414 40.235 6.971 0.50 11.86 222 THR A O 1
ATOM 1567 O O B THR A 1 195 ? 6.390 40.258 7.007 0.50 11.87 222 THR A O 1
ATOM 1574 N N . PHE A 1 196 ? 6.371 38.314 8.148 1.00 11.63 223 PHE A N 1
ATOM 1575 C CA . PHE A 1 196 ? 7.695 37.834 7.692 1.00 11.49 223 PHE A CA 1
ATOM 1576 C C . PHE A 1 196 ? 7.560 36.426 7.141 1.00 11.36 223 PHE A C 1
ATOM 1577 O O . PHE A 1 196 ? 7.114 35.522 7.848 1.00 11.31 223 PHE A O 1
ATOM 1585 N N . LEU A 1 197 ? 7.907 36.245 5.874 1.00 11.33 224 LEU A N 1
ATOM 1586 C CA . LEU A 1 197 ? 7.844 34.944 5.204 1.00 11.25 224 LEU A CA 1
ATOM 1587 C C . LEU A 1 197 ? 9.201 34.680 4.562 1.00 11.20 224 LEU A C 1
ATOM 1588 O O . LEU A 1 197 ? 9.576 35.344 3.573 1.00 11.25 224 LEU A O 1
ATOM 1593 N N . ASP A 1 198 ? 9.965 33.768 5.160 1.00 11.12 225 ASP A N 1
ATOM 1594 C CA . ASP A 1 198 ? 11.323 33.431 4.664 1.00 11.12 225 ASP A CA 1
ATOM 1595 C C . ASP A 1 198 ? 11.273 32.117 3.908 1.00 11.11 225 ASP A C 1
ATOM 1596 O O . ASP A 1 198 ? 11.047 31.061 4.492 1.00 11.08 225 ASP A O 1
ATOM 1601 N N . LEU A 1 199 ? 11.509 32.199 2.609 1.00 11.17 226 LEU A N 1
ATOM 1602 C CA . LEU A 1 199 ? 11.484 31.026 1.691 1.00 11.22 226 LEU A CA 1
ATOM 1603 C C . LEU A 1 199 ? 12.806 30.888 0.959 1.00 11.29 226 LEU A C 1
ATOM 1604 O O . LEU A 1 199 ? 12.870 30.203 -0.058 1.00 11.37 226 LEU A O 1
ATOM 1609 N N . ASN A 1 200 ? 13.867 31.503 1.469 1.00 11.29 227 ASN A N 1
ATOM 1610 C CA . ASN A 1 200 ? 15.147 31.417 0.777 1.00 11.40 227 ASN A CA 1
ATOM 1611 C C . ASN A 1 200 ? 15.637 29.982 0.684 1.00 11.46 227 ASN A C 1
ATOM 1612 O O . ASN A 1 200 ? 15.363 29.175 1.561 1.00 11.41 227 ASN A O 1
ATOM 1617 N N . ALA A 1 201 ? 16.361 29.659 -0.378 1.00 11.61 228 ALA A N 1
ATOM 1618 C CA . ALA A 1 201 ? 16.959 28.304 -0.544 1.00 11.74 228 ALA A CA 1
ATOM 1619 C C . ALA A 1 201 ? 15.906 27.195 -0.587 1.00 11.73 228 ALA A C 1
ATOM 1620 O O . ALA A 1 201 ? 15.990 26.175 0.089 1.00 11.76 228 ALA A O 1
ATOM 1622 N N . ASN A 1 202 ? 14.886 27.408 -1.398 1.00 11.72 229 ASN A N 1
ATOM 1623 C CA . ASN A 1 202 ? 13.908 26.375 -1.750 1.00 11.79 229 ASN A CA 1
ATOM 1624 C C . ASN A 1 202 ? 14.014 26.106 -3.253 1.00 11.98 229 ASN A C 1
ATOM 1625 O O . ASN A 1 202 ? 15.052 26.397 -3.855 1.00 12.08 229 ASN A O 1
ATOM 1630 N N . LEU A 1 203 ? 12.997 25.471 -3.813 1.00 12.07 230 LEU A N 1
ATOM 1631 C CA . LEU A 1 203 ? 12.962 25.071 -5.241 1.00 12.30 230 LEU A CA 1
ATOM 1632 C C . LEU A 1 203 ? 11.787 25.704 -5.942 1.00 12.29 230 LEU A C 1
ATOM 1633 O O . LEU A 1 203 ? 11.233 25.152 -6.889 1.00 12.48 230 LEU A O 1
ATOM 1638 N N . LEU A 1 204 ? 11.413 26.901 -5.500 1.00 12.11 231 LEU A N 1
ATOM 1639 C CA . LEU A 1 204 ? 10.229 27.538 -6.054 1.00 12.12 231 LEU A CA 1
ATOM 1640 C C . LEU A 1 204 ? 10.434 28.032 -7.478 1.00 12.27 231 LEU A C 1
ATOM 1641 O O . LEU A 1 204 ? 11.464 28.633 -7.778 1.00 12.27 231 LEU A O 1
ATOM 1646 N N . THR A 1 205 ? 9.420 27.842 -8.333 1.00 12.75 232 THR A N 1
ATOM 1647 C CA . THR A 1 205 ? 9.472 28.396 -9.684 1.00 13.46 232 THR A CA 1
ATOM 1648 C C . THR A 1 205 ? 8.571 29.618 -9.861 1.00 13.43 232 THR A C 1
ATOM 1649 O O . THR A 1 205 ? 8.665 30.336 -10.860 1.00 13.78 232 THR A O 1
ATOM 1653 N N . ASN A 1 206 ? 7.703 29.865 -8.883 1.00 13.37 233 ASN A N 1
ATOM 1654 C CA . ASN A 1 206 ? 6.828 31.055 -8.857 1.00 13.45 233 ASN A CA 1
ATOM 1655 C C . ASN A 1 206 ? 6.161 31.045 -7.487 1.00 13.16 233 ASN A C 1
ATOM 1656 O O . ASN A 1 206 ? 6.436 30.166 -6.665 1.00 13.39 233 ASN A O 1
ATOM 1661 N N . THR A 1 207 ? 5.304 32.026 -7.246 1.00 12.84 234 THR A N 1
ATOM 1662 C CA . THR A 1 207 ? 4.430 32.000 -6.074 1.00 12.52 234 THR A CA 1
ATOM 1663 C C . THR A 1 207 ? 3.052 32.427 -6.555 1.00 12.48 234 THR A C 1
ATOM 1664 O O . THR A 1 207 ? 2.910 33.031 -7.635 1.00 12.57 234 THR A O 1
ATOM 1668 N N . PRO A 1 208 ? 2.016 32.146 -5.758 1.00 12.42 235 PRO A N 1
ATOM 1669 C CA . PRO A 1 208 ? 0.734 32.752 -6.078 1.00 12.63 235 PRO A CA 1
ATOM 1670 C C . PRO A 1 208 ? 0.787 34.281 -5.957 1.00 12.62 235 PRO A C 1
ATOM 1671 O O . PRO A 1 208 ? 1.679 34.839 -5.269 1.00 12.43 235 PRO A O 1
ATOM 1675 N N . ASP A 1 209 ? -0.185 34.949 -6.563 1.00 12.85 236 ASP A N 1
ATOM 1676 C CA . ASP A 1 209 ? -0.339 36.393 -6.399 1.00 12.91 236 ASP A CA 1
ATOM 1677 C C . ASP A 1 209 ? -1.133 36.527 -5.121 1.00 12.92 236 ASP A C 1
ATOM 1678 O O . ASP A 1 209 ? -2.352 36.683 -5.131 1.00 13.16 236 ASP A O 1
ATOM 1683 N N . PHE A 1 210 ? -0.419 36.429 -4.014 1.00 12.70 237 PHE A N 1
ATOM 1684 C CA . PHE A 1 210 ? -1.062 36.224 -2.712 1.00 12.69 237 PHE A CA 1
ATOM 1685 C C . PHE A 1 210 ? -2.315 36.996 -2.498 1.00 12.95 237 PHE A C 1
ATOM 1686 O O . PHE A 1 210 ? -2.326 38.232 -2.544 1.00 13.05 237 PHE A O 1
ATOM 1694 N N . GLN A 1 211 ? -3.368 36.235 -2.181 1.00 13.09 238 GLN A N 1
ATOM 1695 C CA . GLN A 1 211 ? -4.679 36.796 -2.030 1.00 13.41 238 GLN A CA 1
ATOM 1696 C C . GLN A 1 211 ? -5.001 37.406 -0.648 1.00 13.44 238 GLN A C 1
ATOM 1697 O O . GLN A 1 211 ? -5.936 38.204 -0.534 1.00 13.73 238 GLN A O 1
ATOM 1703 N N . ASN A 1 212 ? -4.274 37.035 0.395 1.00 13.19 239 ASN A N 1
ATOM 1704 C CA . ASN A 1 212 ? -4.640 37.536 1.737 1.00 13.26 239 ASN A CA 1
ATOM 1705 C C . ASN A 1 212 ? -3.447 37.699 2.684 1.00 12.98 239 ASN A C 1
ATOM 1706 O O . ASN A 1 212 ? -3.446 37.201 3.824 1.00 12.90 239 ASN A O 1
ATOM 1711 N N . LEU A 1 213 ? -2.448 38.437 2.230 1.00 12.86 240 LEU A N 1
ATOM 1712 C CA . LEU A 1 213 ? -1.289 38.794 3.069 1.00 12.66 240 LEU A CA 1
ATOM 1713 C C . LEU A 1 213 ? -1.126 40.319 3.124 1.00 12.82 240 LEU A C 1
ATOM 1714 O O . LEU A 1 213 ? -0.095 40.864 2.736 1.00 12.72 240 LEU A O 1
ATOM 1719 N N . PRO A 1 214 ? -2.134 41.016 3.647 1.00 13.10 241 PRO A N 1
ATOM 1720 C CA . PRO A 1 214 ? -2.118 42.494 3.658 1.00 13.33 241 PRO A CA 1
ATOM 1721 C C . PRO A 1 214 ? -1.080 43.140 4.563 1.00 13.29 241 PRO A C 1
ATOM 1722 O O . PRO A 1 214 ? -0.852 44.354 4.428 1.00 13.73 241 PRO A O 1
ATOM 1726 N N . LYS A 1 215 ? -0.493 42.369 5.481 1.00 13.28 242 LYS A N 1
ATOM 1727 C CA . LYS A 1 215 ? 0.484 42.874 6.443 1.00 13.48 242 LYS A CA 1
ATOM 1728 C C . LYS A 1 215 ? 1.900 42.403 6.162 1.00 12.79 242 LYS A C 1
ATOM 1729 O O . LYS A 1 215 ? 2.805 42.738 6.901 1.00 12.61 242 LYS A O 1
ATOM 1735 N N . LEU A 1 216 ? 2.092 41.620 5.107 1.00 12.49 243 LEU A N 1
ATOM 1736 C CA . LEU A 1 216 ? 3.437 41.096 4.811 1.00 12.25 243 LEU A CA 1
ATOM 1737 C C . LEU A 1 216 ? 4.396 42.229 4.458 1.00 12.33 243 LEU A C 1
ATOM 1738 O O . LEU A 1 216 ? 4.139 42.998 3.530 1.00 12.49 243 LEU A O 1
ATOM 1743 N N . THR A 1 217 ? 5.505 42.323 5.194 1.00 12.24 244 THR A N 1
ATOM 1744 C CA . THR A 1 217 ? 6.519 43.358 4.936 1.00 12.35 244 THR A CA 1
ATOM 1745 C C . THR A 1 217 ? 7.783 42.785 4.315 1.00 12.19 244 THR A C 1
ATOM 1746 O O . THR A 1 217 ? 8.447 43.472 3.557 1.00 12.26 244 THR A O 1
ATOM 1750 N N . ASP A 1 218 ? 8.129 41.552 4.661 1.00 12.45 245 ASP A N 1
ATOM 1751 C CA . ASP A 1 218 ? 9.400 40.954 4.225 1.00 12.97 245 ASP A CA 1
ATOM 1752 C C . ASP A 1 218 ? 9.164 39.582 3.624 1.00 12.17 245 ASP A C 1
ATOM 1753 O O . ASP A 1 218 ? 8.672 38.685 4.315 1.00 12.22 245 ASP A O 1
ATOM 1758 N N . LEU A 1 219 ? 9.514 39.429 2.354 1.00 11.65 246 LEU A N 1
ATOM 1759 C CA . LEU A 1 219 ? 9.340 38.180 1.614 1.00 11.55 246 LEU A CA 1
ATOM 1760 C C . LEU A 1 219 ? 10.706 37.841 1.038 1.00 11.52 246 LEU A C 1
ATOM 1761 O O . LEU A 1 219 ? 11.188 38.539 0.142 1.00 11.62 246 LEU A O 1
ATOM 1766 N N . ASN A 1 220 ? 11.299 36.746 1.493 1.00 11.41 247 ASN A N 1
ATOM 1767 C CA . ASN A 1 220 ? 12.648 36.374 1.050 1.00 11.42 247 ASN A CA 1
ATOM 1768 C C . ASN A 1 220 ? 12.563 35.165 0.131 1.00 11.40 247 ASN A C 1
ATOM 1769 O O . ASN A 1 220 ? 12.215 34.085 0.571 1.00 11.32 247 ASN A O 1
ATOM 1774 N N . LEU A 1 221 ? 12.861 35.378 -1.157 1.00 11.50 248 LEU A N 1
ATOM 1775 C CA . LEU A 1 221 ? 12.867 34.321 -2.169 1.00 11.54 248 LEU A CA 1
ATOM 1776 C C . LEU A 1 221 ? 14.249 34.072 -2.734 1.00 11.63 248 LEU A C 1
ATOM 1777 O O . LEU A 1 221 ? 14.389 33.498 -3.815 1.00 11.73 248 LEU A O 1
ATOM 1782 N N A ARG A 1 222 ? 15.287 34.496 -2.017 0.50 11.64 249 ARG A N 1
ATOM 1783 N N B ARG A 1 222 ? 15.284 34.494 -2.016 0.50 11.64 249 ARG A N 1
ATOM 1784 C CA A ARG A 1 222 ? 16.658 34.331 -2.502 0.50 11.78 249 ARG A CA 1
ATOM 1785 C CA B ARG A 1 222 ? 16.639 34.318 -2.519 0.50 11.78 249 ARG A CA 1
ATOM 1786 C C A ARG A 1 222 ? 16.963 32.857 -2.751 0.50 11.81 249 ARG A C 1
ATOM 1787 C C B ARG A 1 222 ? 16.955 32.845 -2.760 0.50 11.81 249 ARG A C 1
ATOM 1788 O O A ARG A 1 222 ? 16.506 31.985 -2.020 0.50 11.70 249 ARG A O 1
ATOM 1789 O O B ARG A 1 222 ? 16.531 31.973 -2.010 0.50 11.71 249 ARG A O 1
ATOM 1804 N N A HIS A 1 223 ? 17.743 32.575 -3.785 0.50 11.98 250 HIS A N 1
ATOM 1805 N N B HIS A 1 223 ? 17.717 32.575 -3.811 0.50 11.98 250 HIS A N 1
ATOM 1806 C CA A HIS A 1 223 ? 18.174 31.214 -4.059 0.50 12.07 250 HIS A CA 1
ATOM 1807 C CA B HIS A 1 223 ? 18.201 31.232 -4.094 0.50 12.08 250 HIS A CA 1
ATOM 1808 C C A HIS A 1 223 ? 17.011 30.244 -4.266 0.50 12.01 250 HIS A C 1
ATOM 1809 C C B HIS A 1 223 ? 17.057 30.231 -4.303 0.50 12.02 250 HIS A C 1
ATOM 1810 O O A HIS A 1 223 ? 16.936 29.203 -3.623 0.50 11.99 250 HIS A O 1
ATOM 1811 O O B HIS A 1 223 ? 17.042 29.161 -3.702 0.50 12.01 250 HIS A O 1
ATOM 1824 N N . ASN A 1 224 ? 16.115 30.576 -5.188 1.00 12.03 251 ASN A N 1
ATOM 1825 C CA . ASN A 1 224 ? 15.059 29.657 -5.619 1.00 12.05 251 ASN A CA 1
ATOM 1826 C C . ASN A 1 224 ? 15.298 29.395 -7.112 1.00 12.27 251 ASN A C 1
ATOM 1827 O O . ASN A 1 224 ? 16.424 29.575 -7.604 1.00 12.41 251 ASN A O 1
ATOM 1832 N N . ASN A 1 225 ? 14.262 28.926 -7.801 1.00 12.34 252 ASN A N 1
ATOM 1833 C CA . ASN A 1 225 ? 14.350 28.613 -9.231 1.00 12.58 252 ASN A CA 1
ATOM 1834 C C . ASN A 1 225 ? 13.404 29.511 -10.040 1.00 12.60 252 ASN A C 1
ATOM 1835 O O . ASN A 1 225 ? 12.836 29.089 -11.054 1.00 12.78 252 ASN A O 1
ATOM 1840 N N . LEU A 1 226 ? 13.226 30.756 -9.607 1.00 12.45 253 LEU A N 1
ATOM 1841 C CA . LEU A 1 226 ? 12.339 31.692 -10.333 1.00 12.49 253 LEU A CA 1
ATOM 1842 C C . LEU A 1 226 ? 12.995 31.997 -11.669 1.00 12.71 253 LEU A C 1
ATOM 1843 O O . LEU A 1 226 ? 14.125 32.488 -11.711 1.00 12.75 253 LEU A O 1
ATOM 1848 N N . THR A 1 227 ? 12.297 31.725 -12.767 1.00 12.89 254 THR A N 1
ATOM 1849 C CA . THR A 1 227 ? 12.910 31.718 -14.087 1.00 13.14 254 THR A CA 1
ATOM 1850 C C . THR A 1 227 ? 12.126 32.535 -15.090 1.00 13.28 254 THR A C 1
ATOM 1851 O O . THR A 1 227 ? 10.906 32.368 -15.241 1.00 13.30 254 THR A O 1
ATOM 1855 N N . GLY A 1 228 ? 12.814 33.458 -15.746 1.00 13.39 255 GLY A N 1
ATOM 1856 C CA . GLY A 1 228 ? 12.191 34.291 -16.774 1.00 13.55 255 GLY A CA 1
ATOM 1857 C C . GLY A 1 228 ? 11.414 35.422 -16.138 1.00 13.53 255 GLY A C 1
ATOM 1858 O O . GLY A 1 228 ? 11.958 36.484 -15.826 1.00 13.36 255 GLY A O 1
ATOM 1859 N N . THR A 1 229 ? 10.117 35.215 -15.972 1.00 13.98 256 THR A N 1
ATOM 1860 C CA . THR A 1 229 ? 9.266 36.195 -15.284 1.00 14.33 256 THR A CA 1
ATOM 1861 C C . THR A 1 229 ? 8.557 35.503 -14.130 1.00 14.16 256 THR A C 1
ATOM 1862 O O . THR A 1 229 ? 8.444 34.272 -14.111 1.00 14.72 256 THR A O 1
ATOM 1874 N N . VAL A 1 231 ? 5.258 36.149 -10.958 1.00 13.05 258 VAL A N 1
ATOM 1875 C CA . VAL A 1 231 ? 4.033 36.857 -10.669 1.00 12.98 258 VAL A CA 1
ATOM 1876 C C . VAL A 1 231 ? 4.317 38.322 -10.305 1.00 12.87 258 VAL A C 1
ATOM 1877 O O . VAL A 1 231 ? 5.288 38.617 -9.600 1.00 12.71 258 VAL A O 1
ATOM 1881 N N . ASN A 1 232 ? 3.481 39.218 -10.791 1.00 13.08 259 ASN A N 1
ATOM 1882 C CA . ASN A 1 232 ? 3.622 40.657 -10.540 1.00 13.16 259 ASN A CA 1
ATOM 1883 C C . ASN A 1 232 ? 2.600 41.028 -9.476 1.00 13.18 259 ASN A C 1
ATOM 1884 O O . ASN A 1 232 ? 1.462 41.344 -9.795 1.00 13.40 259 ASN A O 1
ATOM 1889 N N . TYR A 1 233 ? 3.013 40.933 -8.211 1.00 12.98 260 TYR A N 1
ATOM 1890 C CA . TYR A 1 233 ? 2.103 41.043 -7.072 1.00 12.99 260 TYR A CA 1
ATOM 1891 C C . TYR A 1 233 ? 1.184 42.228 -7.143 1.00 13.27 260 TYR A C 1
ATOM 1892 O O . TYR A 1 233 ? 1.617 43.364 -7.359 1.00 13.38 260 TYR A O 1
ATOM 1901 N N . THR A 1 234 ? -0.113 41.982 -6.933 1.00 13.43 261 THR A N 1
ATOM 1902 C CA . THR A 1 234 ? -1.116 43.033 -6.984 1.00 13.92 261 THR A CA 1
ATOM 1903 C C . THR A 1 234 ? -1.691 43.452 -5.624 1.00 14.01 261 THR A C 1
ATOM 1904 O O . THR A 1 234 ? -2.343 44.502 -5.558 1.00 14.36 261 THR A O 1
ATOM 1908 N N A ASN A 1 235 ? -1.462 42.667 -4.573 0.50 13.72 262 ASN A N 1
ATOM 1909 N N B ASN A 1 235 ? -1.439 42.686 -4.569 0.50 13.90 262 ASN A N 1
ATOM 1910 C CA A ASN A 1 235 ? -2.055 42.935 -3.262 0.50 13.77 262 ASN A CA 1
ATOM 1911 C CA B ASN A 1 235 ? -2.045 42.976 -3.280 0.50 14.09 262 ASN A CA 1
ATOM 1912 C C A ASN A 1 235 ? -1.127 42.682 -2.089 0.50 13.41 262 ASN A C 1
ATOM 1913 C C B ASN A 1 235 ? -1.134 42.693 -2.099 0.50 13.59 262 ASN A C 1
ATOM 1914 O O A ASN A 1 235 ? -1.487 42.007 -1.130 0.50 13.34 262 ASN A O 1
ATOM 1915 O O B ASN A 1 235 ? -1.506 42.007 -1.154 0.50 13.51 262 ASN A O 1
ATOM 1924 N N . LEU A 1 236 ? 0.066 43.257 -2.142 1.00 13.25 263 LEU A N 1
ATOM 1925 C CA . LEU A 1 236 ? 0.990 43.213 -0.991 1.00 13.02 263 LEU A CA 1
ATOM 1926 C C . LEU A 1 236 ? 1.269 44.663 -0.557 1.00 13.22 263 LEU A C 1
ATOM 1927 O O . LEU A 1 236 ? 2.390 45.146 -0.694 1.00 13.16 263 LEU A O 1
ATOM 1932 N N . PRO A 1 237 ? 0.245 45.359 -0.040 1.00 13.50 264 PRO A N 1
ATOM 1933 C CA . PRO A 1 237 ? 0.402 46.793 0.259 1.00 13.76 264 PRO A CA 1
ATOM 1934 C C . PRO A 1 237 ? 1.412 47.133 1.328 1.00 13.67 264 PRO A C 1
ATOM 1935 O O . PRO A 1 237 ? 1.887 48.262 1.365 1.00 13.87 264 PRO A O 1
ATOM 1939 N N . SER A 1 238 ? 1.719 46.193 2.208 1.00 13.41 265 SER A N 1
ATOM 1940 C CA . SER A 1 238 ? 2.695 46.454 3.269 1.00 13.34 265 SER A CA 1
ATOM 1941 C C . SER A 1 238 ? 4.124 46.068 2.880 1.00 13.09 265 SER A C 1
ATOM 1942 O O . SER A 1 238 ? 5.052 46.245 3.680 1.00 13.04 265 SER A O 1
ATOM 1945 N N . LEU A 1 239 ? 4.321 45.538 1.664 1.00 12.97 266 LEU A N 1
ATOM 1946 C CA . LEU A 1 239 ? 5.635 45.016 1.301 1.00 12.75 266 LEU A CA 1
ATOM 1947 C C . LEU A 1 239 ? 6.719 46.100 1.348 1.00 12.89 266 LEU A C 1
ATOM 1948 O O . LEU A 1 239 ? 6.551 47.185 0.772 1.00 13.15 266 LEU A O 1
ATOM 1953 N N . GLU A 1 240 ? 7.809 45.767 2.022 1.00 12.90 267 GLU A N 1
ATOM 1954 C CA . GLU A 1 240 ? 8.997 46.642 2.121 1.00 13.41 267 GLU A CA 1
ATOM 1955 C C . GLU A 1 240 ? 10.233 46.013 1.492 1.00 12.86 267 GLU A C 1
ATOM 1956 O O . GLU A 1 240 ? 11.078 46.733 0.936 1.00 12.89 267 GLU A O 1
ATOM 1962 N N . SER A 1 241 ? 10.373 44.691 1.586 1.00 13.34 268 SER A N 1
ATOM 1963 C CA . SER A 1 241 ? 11.549 44.010 1.051 1.00 12.90 268 SER A CA 1
ATOM 1964 C C . SER A 1 241 ? 11.150 42.715 0.387 1.00 12.62 268 SER A C 1
ATOM 1965 O O . SER A 1 241 ? 10.535 41.850 1.015 1.00 12.72 268 SER A O 1
ATOM 1968 N N . LEU A 1 242 ? 11.525 42.574 -0.878 1.00 12.34 269 LEU A N 1
ATOM 1969 C CA . LEU A 1 242 ? 11.332 41.337 -1.639 1.00 12.11 269 LEU A CA 1
ATOM 1970 C C . LEU A 1 242 ? 12.714 40.929 -2.133 1.00 11.81 269 LEU A C 1
ATOM 1971 O O . LEU A 1 242 ? 13.272 41.555 -3.051 1.00 11.71 269 LEU A O 1
ATOM 1976 N N . ASN A 1 243 ? 13.257 39.864 -1.575 1.00 11.76 270 ASN A N 1
ATOM 1977 C CA . ASN A 1 243 ? 14.608 39.435 -1.940 1.00 11.61 270 ASN A CA 1
ATOM 1978 C C . ASN A 1 243 ? 14.517 38.413 -3.056 1.00 11.44 270 ASN A C 1
ATOM 1979 O O . ASN A 1 243 ? 13.987 37.340 -2.852 1.00 11.51 270 ASN A O 1
ATOM 1984 N N . LEU A 1 244 ? 15.024 38.783 -4.240 1.00 11.29 271 LEU A N 1
ATOM 1985 C CA . LEU A 1 244 ? 15.014 37.904 -5.418 1.00 11.17 271 LEU A CA 1
ATOM 1986 C C . LEU A 1 244 ? 16.440 37.540 -5.809 1.00 11.15 271 LEU A C 1
ATOM 1987 O O . LEU A 1 244 ? 16.665 37.022 -6.920 1.00 11.09 271 LEU A O 1
ATOM 1992 N N . ASP A 1 245 ? 17.403 37.747 -4.940 1.00 11.29 272 ASP A N 1
ATOM 1993 C CA . ASP A 1 245 ? 18.809 37.505 -5.300 1.00 11.41 272 ASP A CA 1
ATOM 1994 C C . ASP A 1 245 ? 19.017 36.047 -5.682 1.00 11.48 272 ASP A C 1
ATOM 1995 O O . ASP A 1 245 ? 18.384 35.138 -5.160 1.00 11.55 272 ASP A O 1
ATOM 2000 N N . TYR A 1 246 ? 19.921 35.800 -6.621 1.00 11.56 273 TYR A N 1
ATOM 2001 C CA . TYR A 1 246 ? 20.264 34.428 -6.998 1.00 11.75 273 TYR A CA 1
ATOM 2002 C C . TYR A 1 246 ? 19.058 33.609 -7.497 1.00 11.62 273 TYR A C 1
ATOM 2003 O O . TYR A 1 246 ? 18.839 32.454 -7.131 1.00 11.84 273 TYR A O 1
ATOM 2012 N N . ASN A 1 247 ? 18.314 34.220 -8.402 1.00 11.36 274 ASN A N 1
ATOM 2013 C CA . ASN A 1 247 ? 17.285 33.532 -9.195 1.00 11.34 274 ASN A CA 1
ATOM 2014 C C . ASN A 1 247 ? 17.649 33.691 -10.673 1.00 11.32 274 ASN A C 1
ATOM 2015 O O . ASN A 1 247 ? 18.808 34.024 -10.977 1.00 11.37 274 ASN A O 1
ATOM 2020 N N . PHE A 1 248 ? 16.699 33.399 -11.560 1.00 11.33 275 PHE A N 1
ATOM 2021 C CA . PHE A 1 248 ? 16.961 33.304 -13.017 1.00 11.40 275 PHE A CA 1
ATOM 2022 C C . PHE A 1 248 ? 15.990 34.146 -13.792 1.00 11.35 275 PHE A C 1
ATOM 2023 O O . PHE A 1 248 ? 15.567 33.782 -14.904 1.00 11.52 275 PHE A O 1
ATOM 2031 N N . LEU A 1 249 ? 15.659 35.313 -13.234 1.00 11.22 276 LEU A N 1
ATOM 2032 C CA . LEU A 1 249 ? 14.707 36.201 -13.880 1.00 11.30 276 LEU A CA 1
ATOM 2033 C C . LEU A 1 249 ? 15.365 37.054 -14.951 1.00 11.38 276 LEU A C 1
ATOM 2034 O O . LEU A 1 249 ? 16.492 37.540 -14.789 1.00 11.32 276 LEU A O 1
ATOM 2039 N N . THR A 1 250 ? 14.625 37.272 -16.040 1.00 11.60 277 THR A N 1
ATOM 2040 C CA . THR A 1 250 ? 15.040 38.214 -17.110 1.00 11.80 277 THR A CA 1
ATOM 2041 C C . THR A 1 250 ? 14.295 39.556 -17.008 1.00 12.00 277 THR A C 1
ATOM 2042 O O . THR A 1 250 ? 14.645 40.499 -17.720 1.00 12.24 277 THR A O 1
ATOM 2046 N N . GLU A 1 251 ? 13.314 39.630 -16.110 1.00 11.98 278 GLU A N 1
ATOM 2047 C CA . GLU A 1 251 ? 12.524 40.831 -15.861 1.00 12.57 278 GLU A CA 1
ATOM 2048 C C . GLU A 1 251 ? 12.030 40.740 -14.433 1.00 12.15 278 GLU A C 1
ATOM 2049 O O . GLU A 1 251 ? 11.658 39.658 -13.978 1.00 11.97 278 GLU A O 1
ATOM 2055 N N . LEU A 1 252 ? 12.025 41.865 -13.732 1.00 12.18 279 LEU A N 1
ATOM 2056 C CA . LEU A 1 252 ? 11.533 41.928 -12.344 1.00 12.11 279 LEU A CA 1
ATOM 2057 C C . LEU A 1 252 ? 10.069 42.369 -12.330 1.00 12.58 279 LEU A C 1
ATOM 2058 O O . LEU A 1 252 ? 9.608 43.091 -13.227 1.00 13.02 279 LEU A O 1
ATOM 2063 N N . PRO A 1 253 ? 9.328 42.005 -11.273 1.00 12.60 280 PRO A N 1
ATOM 2064 C CA . PRO A 1 253 ? 7.912 42.394 -11.196 1.00 13.16 280 PRO A CA 1
ATOM 2065 C C . PRO A 1 253 ? 7.752 43.883 -10.946 1.00 13.55 280 PRO A C 1
ATOM 2066 O O . PRO A 1 253 ? 8.097 44.396 -9.868 1.00 13.44 280 PRO A O 1
ATOM 2070 N N . SER A 1 254 ? 7.166 44.554 -11.916 1.00 14.11 281 SER A N 1
ATOM 2071 C CA . SER A 1 254 ? 7.124 46.003 -11.917 1.00 14.61 281 SER A CA 1
ATOM 2072 C C . SER A 1 254 ? 6.329 46.631 -10.776 1.00 15.01 281 SER A C 1
ATOM 2073 O O . SER A 1 254 ? 6.665 47.732 -10.318 1.00 15.23 281 SER A O 1
ATOM 2076 N N . ASN A 1 255 ? 5.286 45.960 -10.298 1.00 15.19 282 ASN A N 1
ATOM 2077 C CA . ASN A 1 255 ? 4.445 46.542 -9.246 1.00 15.69 282 ASN A CA 1
ATOM 2078 C C . ASN A 1 255 ? 5.141 46.752 -7.914 1.00 15.28 282 ASN A C 1
ATOM 2079 O O . ASN A 1 255 ? 4.735 47.590 -7.137 1.00 15.74 282 ASN A O 1
ATOM 2084 N N . VAL A 1 256 ? 6.206 45.995 -7.686 1.00 14.51 283 VAL A N 1
ATOM 2085 C CA . VAL A 1 256 ? 6.920 46.010 -6.416 1.00 14.15 283 VAL A CA 1
ATOM 2086 C C . VAL A 1 256 ? 8.405 46.276 -6.603 1.00 13.70 283 VAL A C 1
ATOM 2087 O O . VAL A 1 256 ? 9.212 45.979 -5.724 1.00 13.34 283 VAL A O 1
ATOM 2091 N N . LEU A 1 257 ? 8.771 46.883 -7.720 1.00 13.85 284 LEU A N 1
ATOM 2092 C CA . LEU A 1 257 ? 10.192 47.102 -8.027 1.00 13.53 284 LEU A CA 1
ATOM 2093 C C . LEU A 1 257 ? 10.926 47.893 -6.946 1.00 13.60 284 LEU A C 1
ATOM 2094 O O . LEU A 1 257 ? 12.099 47.629 -6.659 1.00 13.26 284 LEU A O 1
ATOM 2099 N N . ASP A 1 258 ? 10.229 48.823 -6.297 1.00 14.15 285 ASP A N 1
ATOM 2100 C CA . ASP A 1 258 ? 10.844 49.624 -5.232 1.00 14.67 285 ASP A CA 1
ATOM 2101 C C . ASP A 1 258 ? 11.167 48.869 -3.943 1.00 14.04 285 ASP A C 1
ATOM 2102 O O . ASP A 1 258 ? 11.761 49.422 -3.054 1.00 14.35 285 ASP A O 1
ATOM 2107 N N . THR A 1 259 ? 10.778 47.591 -3.856 1.00 13.53 286 THR A N 1
ATOM 2108 C CA . THR A 1 259 ? 11.043 46.772 -2.667 1.00 13.25 286 THR A CA 1
ATOM 2109 C C . THR A 1 259 ? 12.131 45.748 -2.909 1.00 12.73 286 THR A C 1
ATOM 2110 O O . THR A 1 259 ? 12.557 45.081 -1.984 1.00 12.58 286 THR A O 1
ATOM 2114 N N . ILE A 1 260 ? 12.610 45.633 -4.146 1.00 12.55 287 ILE A N 1
ATOM 2115 C CA . ILE A 1 260 ? 13.435 44.475 -4.511 1.00 12.12 287 ILE A CA 1
ATOM 2116 C C . ILE A 1 260 ? 14.914 44.572 -4.152 1.00 12.08 287 ILE A C 1
ATOM 2117 O O . ILE A 1 260 ? 15.570 45.600 -4.327 1.00 12.33 287 ILE A O 1
ATOM 2122 N N . TYR A 1 261 ? 15.426 43.461 -3.610 1.00 11.87 288 TYR A N 1
ATOM 2123 C CA . TYR A 1 261 ? 16.863 43.258 -3.471 1.00 11.88 288 TYR A CA 1
ATOM 2124 C C . TYR A 1 261 ? 17.299 42.263 -4.543 1.00 11.63 288 TYR A C 1
ATOM 2125 O O . TYR A 1 261 ? 16.832 41.123 -4.560 1.00 11.45 288 TYR A O 1
ATOM 2134 N N . VAL A 1 262 ? 18.154 42.707 -5.465 1.00 11.71 289 VAL A N 1
ATOM 2135 C CA . VAL A 1 262 ? 18.860 41.829 -6.418 1.00 11.59 289 VAL A CA 1
ATOM 2136 C C . VAL A 1 262 ? 20.206 42.452 -6.684 1.00 11.89 289 VAL A C 1
ATOM 2137 O O . VAL A 1 262 ? 20.275 43.625 -7.109 1.00 12.11 289 VAL A O 1
ATOM 2141 N N . GLN A 1 263 ? 21.263 41.689 -6.444 1.00 12.01 290 GLN A N 1
ATOM 2142 C CA . GLN A 1 263 ? 22.612 42.076 -6.872 1.00 12.40 290 GLN A CA 1
ATOM 2143 C C . GLN A 1 263 ? 23.228 41.050 -7.820 1.00 12.39 290 GLN A C 1
ATOM 2144 O O . GLN A 1 263 ? 24.052 41.438 -8.672 1.00 12.67 290 GLN A O 1
ATOM 2150 N N . SER A 1 264 ? 22.850 39.774 -7.671 1.00 12.16 291 SER A N 1
ATOM 2151 C CA . SER A 1 264 ? 23.268 38.706 -8.578 1.00 12.18 291 SER A CA 1
ATOM 2152 C C . SER A 1 264 ? 22.058 38.002 -9.160 1.00 11.78 291 SER A C 1
ATOM 2153 O O . SER A 1 264 ? 21.011 37.853 -8.500 1.00 11.56 291 SER A O 1
ATOM 2156 N N . GLN A 1 265 ? 22.197 37.595 -10.411 1.00 11.79 292 GLN A N 1
ATOM 2157 C CA . GLN A 1 265 ? 21.116 36.904 -11.135 1.00 11.53 292 GLN A CA 1
ATOM 2158 C C . GLN A 1 265 ? 21.719 36.242 -12.343 1.00 11.71 292 GLN A C 1
ATOM 2159 O O . GLN A 1 265 ? 22.723 36.714 -12.855 1.00 11.96 292 GLN A O 1
ATOM 2165 N N . ASN A 1 266 ? 21.122 35.166 -12.785 1.00 11.66 293 ASN A N 1
ATOM 2166 C CA . ASN A 1 266 ? 21.559 34.468 -13.975 1.00 11.93 293 ASN A CA 1
ATOM 2167 C C . ASN A 1 266 ? 20.344 34.226 -14.866 1.00 12.04 293 ASN A C 1
ATOM 2168 O O . ASN A 1 266 ? 19.192 34.496 -14.483 1.00 12.69 293 ASN A O 1
ATOM 2173 N N . GLY A 1 267 ? 20.560 33.916 -16.132 1.00 12.25 294 GLY A N 1
ATOM 2174 C CA . GLY A 1 267 ? 19.437 33.602 -16.965 1.00 12.23 294 GLY A CA 1
ATOM 2175 C C . GLY A 1 267 ? 19.834 33.129 -18.326 1.00 12.60 294 GLY A C 1
ATOM 2176 O O . GLY A 1 267 ? 21.007 33.195 -18.702 1.00 12.72 294 GLY A O 1
ATOM 2177 N N A GLU A 1 268 ? 18.836 32.650 -19.045 0.70 12.95 295 GLU A N 1
ATOM 2178 N N B GLU A 1 268 ? 18.837 32.683 -19.074 0.30 12.60 295 GLU A N 1
ATOM 2179 C CA A GLU A 1 268 ? 18.995 32.152 -20.411 0.70 13.60 295 GLU A CA 1
ATOM 2180 C CA B GLU A 1 268 ? 19.033 32.144 -20.413 0.30 12.96 295 GLU A CA 1
ATOM 2181 C C A GLU A 1 268 ? 18.093 32.974 -21.312 0.70 13.25 295 GLU A C 1
ATOM 2182 C C B GLU A 1 268 ? 18.085 32.818 -21.388 0.30 12.97 295 GLU A C 1
ATOM 2183 O O A GLU A 1 268 ? 16.907 33.204 -20.990 0.70 13.15 295 GLU A O 1
ATOM 2184 O O B GLU A 1 268 ? 16.863 32.762 -21.204 0.30 13.02 295 GLU A O 1
ATOM 2195 N N . LEU A 1 269 ? 18.654 33.436 -22.423 1.00 13.12 296 LEU A N 1
ATOM 2196 C CA . LEU A 1 269 ? 17.898 34.201 -23.415 1.00 13.15 296 LEU A CA 1
ATOM 2197 C C . LEU A 1 269 ? 17.593 33.321 -24.643 1.00 13.59 296 LEU A C 1
ATOM 2198 O O . LEU A 1 269 ? 18.131 32.218 -24.774 1.00 13.74 296 LEU A O 1
ATOM 2203 N N . PRO A 1 270 ? 16.729 33.796 -25.551 1.00 13.91 297 PRO A N 1
ATOM 2204 C CA . PRO A 1 270 ? 16.368 32.937 -26.679 1.00 14.40 297 PRO A CA 1
ATOM 2205 C C . PRO A 1 270 ? 17.508 32.626 -27.658 1.00 14.73 297 PRO A C 1
ATOM 2206 O O . PRO A 1 270 ? 18.425 33.431 -27.849 1.00 14.72 297 PRO A O 1
ATOM 2210 N N . ASP A 1 271 ? 17.448 31.438 -28.252 1.00 15.09 298 ASP A N 1
ATOM 2211 C CA . ASP A 1 271 ? 18.368 31.087 -29.333 1.00 15.55 298 ASP A CA 1
ATOM 2212 C C . ASP A 1 271 ? 18.208 32.104 -30.473 1.00 15.93 298 ASP A C 1
ATOM 2213 O O . ASP A 1 271 ? 17.102 32.552 -30.752 1.00 16.07 298 ASP A O 1
ATOM 2218 N N . GLN A 1 272 ? 19.304 32.412 -31.143 1.00 16.20 299 GLN A N 1
ATOM 2219 C CA . GLN A 1 272 ? 19.243 33.215 -32.357 1.00 16.73 299 GLN A CA 1
ATOM 2220 C C . GLN A 1 272 ? 20.038 32.585 -33.484 1.00 17.34 299 GLN A C 1
ATOM 2221 O O . GLN A 1 272 ? 21.018 31.895 -33.255 1.00 17.33 299 GLN A O 1
ATOM 2227 N N . THR A 1 273 ? 19.582 32.845 -34.705 1.00 17.97 300 THR A N 1
ATOM 2228 C CA . THR A 1 273 ? 20.275 32.468 -35.935 1.00 18.90 300 THR A CA 1
ATOM 2229 C C . THR A 1 273 ? 20.556 33.761 -36.713 1.00 19.50 300 THR A C 1
ATOM 2230 O O . THR A 1 273 ? 19.628 34.538 -36.968 1.00 19.90 300 THR A O 1
ATOM 2234 N N . ILE A 1 274 ? 21.824 34.014 -37.037 1.00 19.90 301 ILE A N 1
ATOM 2235 C CA . ILE A 1 274 ? 22.211 35.215 -37.760 1.00 20.65 301 ILE A CA 1
ATOM 2236 C C . ILE A 1 274 ? 23.132 34.836 -38.904 1.00 21.83 301 ILE A C 1
ATOM 2237 O O . ILE A 1 274 ? 23.611 33.704 -38.995 1.00 21.84 301 ILE A O 1
ATOM 2242 N N . ASN A 1 275 ? 23.383 35.787 -39.787 1.00 23.02 302 ASN A N 1
ATOM 2243 C CA . ASN A 1 275 ? 24.293 35.553 -40.902 1.00 24.51 302 ASN A CA 1
ATOM 2244 C C . ASN A 1 275 ? 25.662 36.067 -40.554 1.00 24.62 302 ASN A C 1
ATOM 2245 O O . ASN A 1 275 ? 25.802 37.012 -39.787 1.00 24.13 302 ASN A O 1
ATOM 2250 N N . GLN A 1 276 ? 26.670 35.416 -41.107 1.00 25.32 303 GLN A N 1
ATOM 2251 C CA . GLN A 1 276 ? 28.060 35.815 -40.919 1.00 25.93 303 GLN A CA 1
ATOM 2252 C C . GLN A 1 276 ? 28.190 37.302 -41.266 1.00 26.24 303 GLN A C 1
ATOM 2253 O O . GLN A 1 276 ? 27.709 37.739 -42.312 1.00 27.02 303 GLN A O 1
ATOM 2259 N N . GLY A 1 277 ? 28.814 38.071 -40.372 1.00 25.78 304 GLY A N 1
ATOM 2260 C CA . GLY A 1 277 ? 28.951 39.523 -40.548 1.00 26.09 304 GLY A CA 1
ATOM 2261 C C . GLY A 1 277 ? 27.960 40.349 -39.747 1.00 25.39 304 GLY A C 1
ATOM 2262 O O . GLY A 1 277 ? 28.141 41.558 -39.600 1.00 25.96 304 GLY A O 1
ATOM 2263 N N . ASP A 1 278 ? 26.913 39.706 -39.232 1.00 24.28 305 ASP A N 1
ATOM 2264 C CA . ASP A 1 278 ? 25.894 40.376 -38.427 1.00 23.64 305 ASP A CA 1
ATOM 2265 C C . ASP A 1 278 ? 26.342 40.544 -36.983 1.00 22.49 305 ASP A C 1
ATOM 2266 O O . ASP A 1 278 ? 27.129 39.759 -36.468 1.00 22.06 305 ASP A O 1
ATOM 2271 N N . THR A 1 279 ? 25.812 41.574 -36.339 1.00 21.84 306 THR A N 1
ATOM 2272 C CA . THR A 1 279 ? 25.929 41.704 -34.892 1.00 20.91 306 THR A CA 1
ATOM 2273 C C . THR A 1 279 ? 24.743 40.922 -34.281 1.00 19.89 306 THR A C 1
ATOM 2274 O O . THR A 1 279 ? 23.941 40.318 -35.006 1.00 19.91 306 THR A O 1
ATOM 2278 N N . CYS A 1 280 ? 24.628 40.931 -32.960 1.00 19.03 307 CYS A N 1
ATOM 2279 C CA . CYS A 1 280 ? 23.561 40.214 -32.296 1.00 18.27 307 CYS A CA 1
ATOM 2280 C C . CYS A 1 280 ? 22.990 41.094 -31.188 1.00 17.63 307 CYS A C 1
ATOM 2281 O O . CYS A 1 280 ? 23.721 41.563 -30.315 1.00 17.50 307 CYS A O 1
ATOM 2284 N N . THR A 1 281 ? 21.679 41.316 -31.236 1.00 17.32 308 THR A N 1
ATOM 2285 C CA . THR A 1 281 ? 21.002 42.196 -30.292 1.00 16.99 308 THR A CA 1
ATOM 2286 C C . THR A 1 281 ? 20.050 41.386 -29.434 1.00 16.26 308 THR A C 1
ATOM 2287 O O . THR A 1 281 ? 19.396 40.473 -29.912 1.00 16.23 308 THR A O 1
ATOM 2291 N N . ILE A 1 282 ? 19.983 41.731 -28.154 1.00 15.77 309 ILE A N 1
ATOM 2292 C CA . ILE A 1 282 ? 19.131 41.069 -27.179 1.00 15.22 309 ILE A CA 1
ATOM 2293 C C . ILE A 1 282 ? 18.255 42.065 -26.426 1.00 15.41 309 ILE A C 1
ATOM 2294 O O . ILE A 1 282 ? 18.611 43.245 -26.260 1.00 15.55 309 ILE A O 1
ATOM 2299 N N . ASP A 1 283 ? 17.135 41.546 -25.949 1.00 15.58 310 ASP A N 1
ATOM 2300 C CA . ASP A 1 283 ? 16.306 42.213 -24.949 1.00 15.90 310 ASP A CA 1
ATOM 2301 C C . ASP A 1 283 ? 16.812 41.754 -23.576 1.00 14.74 310 ASP A C 1
ATOM 2302 O O . ASP A 1 283 ? 17.233 40.605 -23.403 1.00 14.37 310 ASP A O 1
ATOM 2307 N N . LEU A 1 284 ? 16.807 42.651 -22.605 1.00 14.08 311 LEU A N 1
ATOM 2308 C CA . LEU A 1 284 ? 17.185 42.271 -21.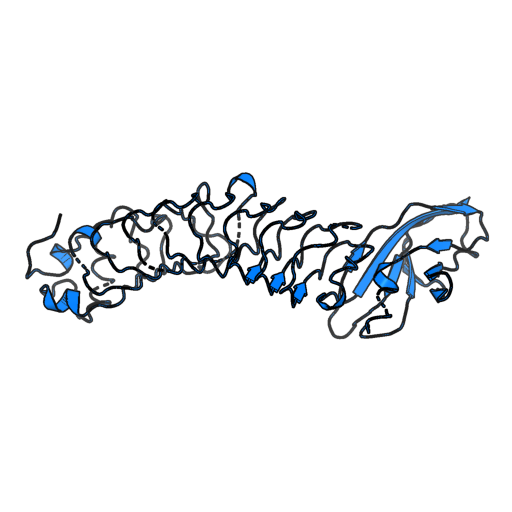226 1.00 13.33 311 LEU A CA 1
ATOM 2309 C C . LEU A 1 284 ? 16.514 43.205 -20.254 1.00 13.33 311 LEU A C 1
ATOM 2310 O O . LEU A 1 284 ? 17.151 44.108 -19.715 1.00 13.42 311 LEU A O 1
ATOM 2315 N N . PRO A 1 285 ? 15.203 42.998 -20.032 1.00 13.32 312 PRO A N 1
ATOM 2316 C CA . PRO A 1 285 ? 14.453 43.978 -19.264 1.00 13.48 312 PRO A CA 1
ATOM 2317 C C . PRO A 1 285 ? 15.027 44.252 -17.877 1.00 13.14 312 PRO A C 1
ATOM 2318 O O . PRO A 1 285 ? 15.038 45.401 -17.435 1.00 13.41 312 PRO A O 1
ATOM 2322 N N . ILE A 1 286 ? 15.512 43.216 -17.214 1.00 12.64 313 ILE A N 1
ATOM 2323 C CA . ILE A 1 286 ? 16.075 43.369 -15.870 1.00 12.37 313 ILE A CA 1
ATOM 2324 C C . ILE A 1 286 ? 17.230 44.350 -15.824 1.00 12.62 313 ILE A C 1
ATOM 2325 O O . ILE A 1 286 ? 17.356 45.119 -14.844 1.00 12.69 313 ILE A O 1
ATOM 2330 N N . TYR A 1 287 ? 18.076 44.386 -16.850 1.00 12.84 314 TYR A N 1
ATOM 2331 C CA . TYR A 1 287 ? 19.182 45.342 -16.857 1.00 13.22 314 TYR A CA 1
ATOM 2332 C C . TYR A 1 287 ? 18.629 46.755 -16.782 1.00 13.69 314 TYR A C 1
ATOM 2333 O O . TYR A 1 287 ? 19.104 47.591 -15.977 1.00 13.91 314 TYR A O 1
ATOM 2342 N N . PHE A 1 288 ? 17.674 47.064 -17.661 1.00 13.98 315 PHE A N 1
ATOM 2343 C CA . PHE A 1 288 ? 17.114 48.414 -17.713 1.00 14.60 315 PHE A CA 1
ATOM 2344 C C . PHE A 1 288 ? 16.375 48.813 -16.440 1.00 14.51 315 PHE A C 1
ATOM 2345 O O . PHE A 1 288 ? 16.472 49.954 -16.011 1.00 14.99 315 PHE A O 1
ATOM 2353 N N . GLN A 1 289 ? 15.696 47.864 -15.815 1.00 13.98 316 GLN A N 1
ATOM 2354 C CA . GLN A 1 289 ? 15.035 48.110 -14.534 1.00 13.88 316 GLN A CA 1
ATOM 2355 C C . GLN A 1 289 ? 16.050 48.408 -13.436 1.00 13.76 316 GLN A C 1
ATOM 2356 O O . GLN A 1 289 ? 15.867 49.368 -12.650 1.00 14.10 316 GLN A O 1
ATOM 2370 N N . GLU A 1 291 ? 19.149 49.431 -13.822 1.00 14.65 318 GLU A N 1
ATOM 2371 C CA . GLU A 1 291 ? 19.870 50.660 -14.129 1.00 15.87 318 GLU A CA 1
ATOM 2372 C C . GLU A 1 291 ? 19.043 51.870 -13.753 1.00 16.61 318 GLU A C 1
ATOM 2373 O O . GLU A 1 291 ? 19.539 52.778 -13.044 1.00 17.00 318 GLU A O 1
ATOM 2379 N N . GLU A 1 292 ? 17.765 51.874 -14.140 1.00 16.96 319 GLU A N 1
ATOM 2380 C CA . GLU A 1 292 ? 16.953 53.054 -13.941 1.00 18.13 319 GLU A CA 1
ATOM 2381 C C . GLU A 1 292 ? 16.524 53.293 -12.500 1.00 17.42 319 GLU A C 1
ATOM 2382 O O . GLU A 1 292 ? 16.257 54.438 -12.128 1.00 18.10 319 GLU A O 1
ATOM 2388 N N . THR A 1 293 ? 16.497 52.232 -11.688 1.00 16.01 320 THR A N 1
ATOM 2389 C CA . THR A 1 293 ? 16.172 52.380 -10.265 1.00 15.76 320 THR A CA 1
ATOM 2390 C C . THR A 1 293 ? 17.434 52.388 -9.389 1.00 15.68 320 THR A C 1
ATOM 2391 O O . THR A 1 293 ? 17.362 52.229 -8.169 1.00 15.37 320 THR A O 1
ATOM 2395 N N . ASN A 1 294 ? 18.595 52.605 -9.992 1.00 15.98 321 ASN A N 1
ATOM 2396 C CA . ASN A 1 294 ? 19.829 52.825 -9.215 1.00 16.50 321 ASN A CA 1
ATOM 2397 C C . ASN A 1 294 ? 20.254 51.652 -8.347 1.00 15.55 321 ASN A C 1
ATOM 2398 O O . ASN A 1 294 ? 20.802 51.845 -7.256 1.00 15.70 321 ASN A O 1
ATOM 2411 N N . LEU A 1 296 ? 22.480 49.391 -9.501 1.00 14.56 323 LEU A N 1
ATOM 2412 C CA . LEU A 1 296 ? 23.789 48.925 -9.907 1.00 14.74 323 LEU A CA 1
ATOM 2413 C C . LEU A 1 296 ? 24.901 49.472 -9.041 1.00 15.36 323 LEU A C 1
ATOM 2414 O O . LEU A 1 296 ? 24.885 50.646 -8.665 1.00 15.91 323 LEU A O 1
ATOM 2419 N N . VAL A 1 297 ? 25.883 48.621 -8.767 1.00 15.38 324 VAL A N 1
ATOM 2420 C CA . VAL A 1 297 ? 27.117 49.026 -8.052 1.00 16.12 324 VAL A CA 1
ATOM 2421 C C . VAL A 1 297 ? 28.288 49.367 -8.988 1.00 16.83 324 VAL A C 1
ATOM 2422 O O . VAL A 1 297 ? 29.326 49.872 -8.548 1.00 17.64 324 VAL A O 1
ATOM 2426 N N . SER A 1 298 ? 28.141 49.021 -10.268 1.00 16.60 325 SER A N 1
ATOM 2427 C CA . SER A 1 298 ? 29.139 49.338 -11.301 1.00 17.30 325 SER A CA 1
ATOM 2428 C C . SER A 1 298 ? 28.376 49.484 -12.625 1.00 17.03 325 SER A C 1
ATOM 2429 O O . SER A 1 298 ? 27.374 48.827 -12.818 1.00 16.26 325 SER A O 1
ATOM 2432 N N . PRO A 1 299 ? 28.873 50.349 -13.541 1.00 17.79 326 PRO A N 1
ATOM 2433 C CA . PRO A 1 299 ? 28.090 50.647 -14.753 1.00 17.69 326 PRO A CA 1
ATOM 2434 C C . PRO A 1 299 ? 28.354 49.784 -15.979 1.00 17.60 326 PRO A C 1
ATOM 2435 O O . PRO A 1 299 ? 27.527 49.758 -16.886 1.00 17.60 326 PRO A O 1
ATOM 2439 N N . GLU A 1 300 ? 29.483 49.100 -16.022 1.00 17.97 327 GLU A N 1
ATOM 2440 C CA . GLU A 1 300 ? 29.892 48.412 -17.246 1.00 18.21 327 GLU A CA 1
ATOM 2441 C C . GLU A 1 300 ? 29.000 47.234 -17.613 1.00 17.05 327 GLU A C 1
ATOM 2442 O O . GLU A 1 300 ? 28.539 46.496 -16.737 1.00 16.33 327 GLU A O 1
ATOM 2448 N N . VAL A 1 301 ? 28.770 47.061 -18.914 1.00 17.01 328 VAL A N 1
ATOM 2449 C CA . VAL A 1 301 ? 28.057 45.929 -19.461 1.00 16.34 328 VAL A CA 1
ATOM 2450 C C . VAL A 1 301 ? 29.018 45.267 -20.456 1.00 16.78 328 VAL A C 1
ATOM 2451 O O . VAL A 1 301 ? 29.474 45.916 -21.401 1.00 17.46 328 VAL A O 1
ATOM 2455 N N . THR A 1 302 ? 29.324 43.983 -20.238 1.00 16.46 329 THR A N 1
ATOM 2456 C CA . THR A 1 302 ? 30.316 43.254 -21.029 1.00 16.95 329 THR A CA 1
ATOM 2457 C C . THR A 1 302 ? 29.690 42.083 -21.757 1.00 16.48 329 THR A C 1
ATOM 2458 O O . THR A 1 302 ? 28.652 41.585 -21.375 1.00 15.77 329 THR A O 1
ATOM 2462 N N . GLY A 1 303 ? 30.335 41.689 -22.841 1.00 17.00 330 GLY A N 1
ATOM 2463 C CA . GLY A 1 303 ? 29.894 40.554 -23.662 1.00 16.75 330 GLY A CA 1
ATOM 2464 C C . GLY A 1 303 ? 31.075 39.695 -24.001 1.00 17.33 330 GLY A C 1
ATOM 2465 O O . GLY A 1 303 ? 32.194 40.184 -24.091 1.00 18.10 330 GLY A O 1
ATOM 2466 N N . GLU A 1 304 ? 30.823 38.406 -24.210 1.00 17.32 331 GLU A N 1
ATOM 2467 C CA . GLU A 1 304 ? 31.882 37.475 -24.541 1.00 18.32 331 GLU A CA 1
ATOM 2468 C C . GLU A 1 304 ? 31.292 36.249 -25.196 1.00 18.20 331 GLU A C 1
ATOM 2469 O O . GLU A 1 304 ? 30.082 36.037 -25.145 1.00 17.24 331 GLU A O 1
ATOM 2475 N N . TYR A 1 305 ? 32.148 35.463 -25.846 1.00 19.15 332 TYR A N 1
ATOM 2476 C CA . TYR A 1 305 ? 31.733 34.145 -26.320 1.00 19.52 332 TYR A CA 1
ATOM 2477 C C . TYR A 1 305 ? 32.681 33.110 -25.757 1.00 20.82 332 TYR A C 1
ATOM 2478 O O . TYR A 1 305 ? 33.859 33.387 -25.523 1.00 21.02 332 TYR A O 1
ATOM 2487 N N . ILE A 1 306 ? 32.140 31.908 -25.555 1.00 22.16 333 ILE A N 1
ATOM 2488 C CA . ILE A 1 306 ? 32.779 30.867 -24.758 1.00 24.77 333 ILE A CA 1
ATOM 2489 C C . ILE A 1 306 ? 33.020 29.682 -25.626 1.00 26.55 333 ILE A C 1
ATOM 2490 O O . ILE A 1 306 ? 32.075 29.002 -26.014 1.00 27.61 333 ILE A O 1
ATOM 2495 N N . GLY A 1 307 ? 34.278 29.460 -25.971 1.00 28.94 334 GLY A N 1
ATOM 2496 C CA . GLY A 1 307 ? 34.690 28.305 -26.755 1.00 30.42 334 GLY A CA 1
ATOM 2497 C C . GLY A 1 307 ? 35.770 27.602 -25.952 1.00 32.06 334 GLY A C 1
ATOM 2498 O O . GLY A 1 307 ? 35.592 27.350 -24.746 1.00 32.44 334 GLY A O 1
ATOM 2499 N N . ILE A 1 308 ? 36.877 27.276 -26.615 1.00 33.53 335 ILE A N 1
ATOM 2500 C CA . ILE A 1 308 ? 38.034 26.672 -25.926 1.00 34.48 335 ILE A CA 1
ATOM 2501 C C . ILE A 1 308 ? 38.557 27.696 -24.899 1.00 33.49 335 ILE A C 1
ATOM 2502 O O . ILE A 1 308 ? 38.931 27.328 -23.781 1.00 33.56 335 ILE A O 1
ATOM 2507 N N . SER A 1 309 ? 38.555 28.976 -25.284 1.00 31.74 336 SER A N 1
ATOM 2508 C CA . SER A 1 309 ? 38.841 30.074 -24.354 1.00 30.67 336 SER A CA 1
ATOM 2509 C C . SER A 1 309 ? 37.673 31.041 -24.401 1.00 28.26 336 SER A C 1
ATOM 2510 O O . SER A 1 309 ? 36.858 30.975 -25.310 1.00 28.28 336 SER A O 1
ATOM 2513 N N . VAL A 1 310 ? 37.606 31.928 -23.416 1.00 26.53 337 VAL A N 1
ATOM 2514 C CA . VAL A 1 310 ? 36.573 32.945 -23.343 1.00 24.92 337 VAL A CA 1
ATOM 2515 C C . VAL A 1 310 ? 37.142 34.195 -23.999 1.00 24.88 337 VAL A C 1
ATOM 2516 O O . VAL A 1 310 ? 38.238 34.639 -23.654 1.00 25.88 337 VAL A O 1
ATOM 2520 N N . ILE A 1 311 ? 36.426 34.731 -24.979 1.00 23.64 338 ILE A N 1
ATOM 2521 C CA . ILE A 1 311 ? 36.893 35.891 -25.734 1.00 23.70 338 ILE A CA 1
ATOM 2522 C C . ILE A 1 311 ? 35.883 37.030 -25.612 1.00 22.57 338 ILE A C 1
ATOM 2523 O O . ILE A 1 311 ? 34.699 36.849 -25.879 1.00 21.25 338 ILE A O 1
ATOM 2528 N N . GLN A 1 312 ? 36.349 38.190 -25.171 1.00 22.72 339 GLN A N 1
ATOM 2529 C CA . GLN A 1 312 ? 35.494 39.357 -25.016 1.00 22.19 339 GLN A CA 1
ATOM 2530 C C . GLN A 1 312 ? 35.067 39.942 -26.365 1.00 22.22 339 GLN A C 1
ATOM 2531 O O . GLN A 1 312 ? 35.840 39.941 -27.329 1.00 23.03 339 GLN A O 1
ATOM 2537 N N . LEU A 1 313 ? 33.824 40.432 -26.424 1.00 21.34 340 LEU A N 1
ATOM 2538 C CA . LEU A 1 313 ? 33.294 41.081 -27.626 1.00 21.64 340 LEU A CA 1
ATOM 2539 C C . LEU A 1 313 ? 32.830 42.509 -27.305 1.00 21.53 340 LEU A C 1
ATOM 2540 O O . LEU A 1 313 ? 32.324 42.746 -26.212 1.00 20.95 340 LEU A O 1
ATOM 2545 N N . PRO A 1 314 ? 32.990 43.444 -28.273 1.00 22.27 341 PRO A N 1
ATOM 2546 C CA . PRO A 1 314 ? 32.455 44.792 -28.044 1.00 22.42 341 PRO A CA 1
ATOM 2547 C C . PRO A 1 314 ? 30.962 44.717 -27.824 1.00 21.65 341 PRO A C 1
ATOM 2548 O O . PRO A 1 314 ? 30.268 43.992 -28.529 1.00 21.42 341 PRO A O 1
ATOM 2552 N N . THR A 1 315 ? 30.480 45.484 -26.872 1.00 21.46 342 THR A N 1
ATOM 2553 C CA . THR A 1 315 ? 29.109 45.397 -26.422 1.00 21.00 342 THR A CA 1
ATOM 2554 C C . THR A 1 315 ? 28.616 46.809 -26.174 1.00 21.34 342 THR A C 1
ATOM 2555 O O . THR A 1 315 ? 29.305 47.581 -25.520 1.00 22.68 342 THR A O 1
ATOM 2559 N N A THR A 1 316 ? 27.443 47.152 -26.705 0.70 21.11 343 THR A N 1
ATOM 2560 N N B THR A 1 316 ? 27.442 47.135 -26.717 0.30 21.06 343 THR A N 1
ATOM 2561 C CA A THR A 1 316 ? 26.873 48.488 -26.554 0.70 21.52 343 THR A CA 1
ATOM 2562 C CA B THR A 1 316 ? 26.849 48.465 -26.610 0.30 21.31 343 THR A CA 1
ATOM 2563 C C A THR A 1 316 ? 25.439 48.423 -26.066 0.70 20.61 343 THR A C 1
ATOM 2564 C C B THR A 1 316 ? 25.458 48.361 -25.992 0.30 20.48 343 THR A C 1
ATOM 2565 O O A THR A 1 316 ? 24.676 47.559 -26.470 0.70 20.05 343 THR A O 1
ATOM 2566 O O B THR A 1 316 ? 24.753 47.380 -26.207 0.30 19.82 343 THR A O 1
ATOM 2573 N N . VAL A 1 317 ? 25.086 49.360 -25.194 1.00 20.55 344 VAL A N 1
ATOM 2574 C CA . VAL A 1 317 ? 23.747 49.474 -24.655 1.00 20.07 344 VAL A CA 1
ATOM 2575 C C . VAL A 1 317 ? 23.011 50.501 -25.509 1.00 21.17 344 VAL A C 1
ATOM 2576 O O . VAL A 1 317 ? 23.518 51.621 -25.707 1.00 22.22 344 VAL A O 1
ATOM 2580 N N . ASN A 1 318 ? 21.833 50.128 -25.995 1.00 21.30 345 ASN A N 1
ATOM 2581 C CA . ASN A 1 318 ? 20.972 50.976 -26.801 1.00 22.79 345 ASN A CA 1
ATOM 2582 C C . ASN A 1 318 ? 19.867 51.449 -25.858 1.00 23.41 345 ASN A C 1
ATOM 2583 O O . ASN A 1 318 ? 18.866 50.768 -25.653 1.00 22.41 345 ASN A O 1
ATOM 2588 N N A GLU A 1 319 ? 20.053 52.626 -25.260 0.50 24.71 346 GLU A N 1
ATOM 2589 N N B GLU A 1 319 ? 20.081 52.650 -25.327 0.50 24.95 346 GLU A N 1
ATOM 2590 C CA A GLU A 1 319 ? 19.110 53.116 -24.243 0.50 25.58 346 GLU A CA 1
ATOM 2591 C CA B GLU A 1 319 ? 19.234 53.247 -24.315 0.50 26.10 346 GLU A CA 1
ATOM 2592 C C A GLU A 1 319 ? 17.740 53.548 -24.753 0.50 27.03 346 GLU A C 1
ATOM 2593 C C B GLU A 1 319 ? 17.800 53.524 -24.770 0.50 27.22 346 GLU A C 1
ATOM 2594 O O A GLU A 1 319 ? 16.768 53.448 -24.011 0.50 27.40 346 GLU A O 1
ATOM 2595 O O B GLU A 1 319 ? 16.860 53.267 -24.025 0.50 27.24 346 GLU A O 1
ATOM 2606 N N . GLU A 1 320 ? 17.638 54.009 -25.992 1.00 29.21 347 GLU A N 1
ATOM 2607 C CA . GLU A 1 320 ? 16.298 54.365 -26.517 1.00 31.30 347 GLU A CA 1
ATOM 2608 C C . GLU A 1 320 ? 15.391 53.136 -26.657 1.00 29.60 347 GLU A C 1
ATOM 2609 O O . GLU A 1 320 ? 14.300 53.089 -26.078 1.00 30.46 347 GLU A O 1
ATOM 2615 N N . GLY A 1 321 ? 15.870 52.122 -27.366 1.00 27.77 348 GLY A N 1
ATOM 2616 C CA . GLY A 1 321 ? 15.077 50.931 -27.609 1.00 26.12 348 GLY A CA 1
ATOM 2617 C C . GLY A 1 321 ? 15.192 49.863 -26.544 1.00 23.61 348 GLY A C 1
ATOM 2618 O O . GLY A 1 321 ? 14.587 48.812 -26.685 1.00 23.43 348 GLY A O 1
ATOM 2619 N N . ASN A 1 322 ? 15.953 50.128 -25.471 1.00 21.84 349 ASN A N 1
ATOM 2620 C CA . ASN A 1 322 ? 16.176 49.160 -24.402 1.00 19.94 349 ASN A CA 1
ATOM 2621 C C . ASN A 1 322 ? 16.649 47.796 -24.919 1.00 18.37 349 ASN A C 1
ATOM 2622 O O . ASN A 1 322 ? 16.026 46.765 -24.683 1.00 17.65 349 ASN A O 1
ATOM 2627 N N . THR A 1 323 ? 17.757 47.815 -25.645 1.00 17.90 350 THR A N 1
ATOM 2628 C CA . THR A 1 323 ? 18.359 46.558 -26.114 1.00 17.13 350 THR A CA 1
ATOM 2629 C C . THR A 1 323 ? 19.864 46.677 -25.891 1.00 16.79 350 THR A C 1
ATOM 2630 O O . THR A 1 323 ? 20.387 47.748 -25.564 1.00 17.05 350 THR A O 1
ATOM 2634 N N . ILE A 1 324 ? 20.552 45.549 -26.052 1.00 16.20 351 ILE A N 1
ATOM 2635 C CA . ILE A 1 324 ? 21.999 45.460 -25.919 1.00 16.28 351 ILE A CA 1
ATOM 2636 C C . ILE A 1 324 ? 22.522 44.748 -27.157 1.00 16.59 351 ILE A C 1
ATOM 2637 O O . ILE A 1 324 ? 21.970 43.722 -27.549 1.00 16.30 351 ILE A O 1
ATOM 2642 N N . THR A 1 325 ? 23.589 45.273 -27.761 1.00 17.25 352 THR A N 1
ATOM 2643 C CA . THR A 1 325 ? 24.148 44.674 -28.980 1.00 17.67 352 THR A CA 1
ATOM 2644 C C . THR A 1 325 ? 25.556 44.175 -28.735 1.00 17.75 352 THR A C 1
ATOM 2645 O O . THR A 1 325 ? 26.384 44.913 -28.210 1.00 18.06 352 THR A O 1
ATOM 2649 N N . VAL A 1 326 ? 25.808 42.912 -29.078 1.00 17.54 353 VAL A N 1
ATOM 2650 C CA . VAL A 1 326 ? 27.134 42.318 -29.001 1.00 17.79 353 VAL A CA 1
ATOM 2651 C C . VAL A 1 326 ? 27.670 42.207 -30.413 1.00 18.66 353 VAL A C 1
ATOM 2652 O O . VAL A 1 326 ? 26.986 41.734 -31.320 1.00 18.60 353 VAL A O 1
ATOM 2656 N N . ASP A 1 327 ? 28.878 42.712 -30.613 1.00 19.57 354 ASP A N 1
ATOM 2657 C CA . ASP A 1 327 ? 29.465 42.716 -31.944 1.00 20.70 354 ASP A CA 1
ATOM 2658 C C . ASP A 1 327 ? 30.078 41.362 -32.290 1.00 20.85 354 ASP A C 1
ATOM 2659 O O . ASP A 1 327 ? 31.264 41.122 -32.057 1.00 21.49 354 ASP A O 1
ATOM 2664 N N . THR A 1 328 ? 29.247 40.525 -32.908 1.00 20.58 355 THR A N 1
ATOM 2665 C CA . THR A 1 328 ? 29.611 39.185 -33.411 1.00 20.69 355 THR A CA 1
ATOM 2666 C C . THR A 1 328 ? 29.991 39.203 -34.898 1.00 21.84 355 THR A C 1
ATOM 2667 O O . THR A 1 328 ? 30.130 38.151 -35.502 1.00 21.92 355 THR A O 1
ATOM 2671 N N . SER A 1 329 ? 30.188 40.386 -35.475 1.00 22.75 356 SER A N 1
ATOM 2672 C CA . SER A 1 329 ? 30.363 40.513 -36.921 1.00 24.02 356 SER A CA 1
ATOM 2673 C C . SER A 1 329 ? 31.636 39.877 -37.503 1.00 24.95 356 SER A C 1
ATOM 2674 O O . SER A 1 329 ? 31.664 39.553 -38.696 1.00 25.87 356 SER A O 1
ATOM 2677 N N . ALA A 1 330 ? 32.665 39.682 -36.680 1.00 25.14 357 ALA A N 1
ATOM 2678 C CA . ALA A 1 330 ? 33.920 39.089 -37.174 1.00 26.27 357 ALA A CA 1
ATOM 2679 C C . ALA A 1 330 ? 33.972 37.563 -37.035 1.00 26.17 357 ALA A C 1
ATOM 2680 O O . ALA A 1 330 ? 34.900 36.939 -37.546 1.00 27.32 357 ALA A O 1
ATOM 2682 N N . LEU A 1 331 ? 32.977 36.966 -36.378 1.00 25.39 358 LEU A N 1
ATOM 2683 C CA . LEU A 1 331 ? 32.963 35.506 -36.156 1.00 25.34 358 LEU A CA 1
ATOM 2684 C C . LEU A 1 331 ? 32.642 34.739 -37.426 1.00 25.86 358 LEU A C 1
ATOM 2685 O O . LEU A 1 331 ? 31.855 35.196 -38.256 1.00 26.09 358 LEU A O 1
ATOM 2690 N N . SER A 1 332 ? 33.247 33.566 -37.572 1.00 26.20 359 SER A N 1
ATOM 2691 C CA . SER A 1 332 ? 32.998 32.731 -38.736 1.00 26.73 359 SER A CA 1
ATOM 2692 C C . SER A 1 332 ? 31.754 31.856 -38.471 1.00 25.57 359 SER A C 1
ATOM 2693 O O . SER A 1 332 ? 31.261 31.789 -37.330 1.00 24.57 359 SER A O 1
ATOM 2696 N N . PRO A 1 333 ? 31.220 31.201 -39.519 1.00 25.56 360 PRO A N 1
ATOM 2697 C CA . PRO A 1 333 ? 30.029 30.372 -39.300 1.00 24.83 360 PRO A CA 1
ATOM 2698 C C . PRO A 1 333 ? 30.255 29.271 -38.264 1.00 24.42 360 PRO A C 1
ATOM 2699 O O . PRO A 1 333 ? 31.353 28.729 -38.161 1.00 25.16 360 PRO A O 1
ATOM 2703 N N . GLY A 1 334 ? 29.227 28.971 -37.481 1.00 23.32 361 GLY A N 1
ATOM 2704 C CA . GLY A 1 334 ? 29.326 27.925 -36.478 1.00 22.96 361 GLY A CA 1
ATOM 2705 C C . GLY A 1 334 ? 28.291 28.137 -35.405 1.00 21.92 361 GLY A C 1
ATOM 2706 O O . GLY A 1 334 ? 27.397 28.974 -35.560 1.00 21.54 361 GLY A O 1
ATOM 2707 N N . GLU A 1 335 ? 28.432 27.384 -34.317 1.00 21.55 362 GLU A N 1
ATOM 2708 C CA . GLU A 1 335 ? 27.550 27.477 -33.165 1.00 20.71 362 GLU A CA 1
ATOM 2709 C C . GLU A 1 335 ? 28.334 28.091 -32.017 1.00 20.25 362 GLU A C 1
ATOM 2710 O O . GLU A 1 335 ? 29.429 27.630 -31.697 1.00 20.80 362 GLU A O 1
ATOM 2716 N N . TYR A 1 336 ? 27.746 29.094 -31.363 1.00 19.28 363 TYR A N 1
ATOM 2717 C CA . TYR A 1 336 ? 28.417 29.851 -30.314 1.00 18.99 363 TYR A CA 1
ATOM 2718 C C . TYR A 1 336 ? 27.586 29.995 -29.056 1.00 18.08 363 TYR A C 1
ATOM 2719 O O . TYR A 1 336 ? 26.356 30.053 -29.118 1.00 17.60 363 TYR A O 1
ATOM 2728 N N . LYS A 1 337 ? 28.274 30.047 -27.915 1.00 18.00 364 LYS A N 1
ATOM 2729 C CA . LYS A 1 337 ? 27.668 30.326 -26.602 1.00 17.43 364 LYS A CA 1
ATOM 2730 C C . LYS A 1 337 ? 28.059 31.759 -26.238 1.00 16.80 364 LYS A C 1
ATOM 2731 O O . LYS A 1 337 ? 29.251 32.043 -26.074 1.00 17.17 364 LYS A O 1
ATOM 2737 N N A LEU A 1 338 ? 27.071 32.641 -26.162 0.70 16.00 365 LEU A N 1
ATOM 2738 N N B LEU A 1 338 ? 27.057 32.633 -26.148 0.30 16.05 365 LEU A N 1
ATOM 2739 C CA A LEU A 1 338 ? 27.278 34.066 -25.830 0.70 15.78 365 LEU A CA 1
ATOM 2740 C CA B LEU A 1 338 ? 27.229 34.054 -25.814 0.30 15.78 365 LEU A CA 1
ATOM 2741 C C A LEU A 1 338 ? 26.857 34.348 -24.392 0.70 15.18 365 LEU A C 1
ATOM 2742 C C B LEU A 1 338 ? 26.881 34.318 -24.362 0.30 15.22 365 LEU A C 1
ATOM 2743 O O A LEU A 1 338 ? 25.993 33.674 -23.842 0.70 14.74 365 LEU A O 1
ATOM 2744 O O B LEU A 1 338 ? 26.069 33.610 -23.775 0.30 14.82 365 LEU A O 1
ATOM 2753 N N . ASP A 1 339 ? 27.485 35.363 -23.804 1.00 15.23 366 ASP A N 1
ATOM 2754 C CA . ASP A 1 339 ? 27.195 35.822 -22.436 1.00 14.97 366 ASP A CA 1
ATOM 2755 C C . ASP A 1 339 ? 27.256 37.323 -22.392 1.00 14.82 366 ASP A C 1
ATOM 2756 O O . ASP A 1 339 ? 28.183 37.910 -22.956 1.00 15.39 366 ASP A O 1
ATOM 2761 N N . VAL A 1 340 ? 26.240 37.950 -21.796 1.00 14.32 367 VAL A N 1
ATOM 2762 C CA . VAL A 1 340 ? 26.289 39.367 -21.442 1.00 14.40 367 VAL A CA 1
ATOM 2763 C C . VAL A 1 340 ? 26.195 39.437 -19.920 1.00 14.05 367 VAL A C 1
ATOM 2764 O O . VAL A 1 340 ? 25.314 38.818 -19.300 1.00 13.55 367 VAL A O 1
ATOM 2768 N N . SER A 1 341 ? 27.114 40.188 -19.339 1.00 14.41 368 SER A N 1
ATOM 2769 C CA . SER A 1 341 ? 27.190 40.335 -17.887 1.00 14.23 368 SER A CA 1
ATOM 2770 C C . SER A 1 341 ? 27.222 41.806 -17.503 1.00 14.44 368 SER A C 1
ATOM 2771 O O . SER A 1 341 ? 27.782 42.636 -18.225 1.00 14.98 368 SER A O 1
ATOM 2774 N N . TYR A 1 342 ? 26.644 42.118 -16.349 1.00 14.10 369 TYR A N 1
ATOM 2775 C CA . TYR A 1 342 ? 26.657 43.471 -15.826 1.00 14.36 369 TYR A CA 1
ATOM 2776 C C . TYR A 1 342 ? 26.599 43.400 -14.297 1.00 14.16 369 TYR A C 1
ATOM 2777 O O . TYR A 1 342 ? 26.472 42.324 -13.691 1.00 13.82 369 TYR A O 1
ATOM 2786 N N . ASN A 1 343 ? 26.690 44.577 -13.675 1.00 14.46 370 ASN A N 1
ATOM 2787 C CA . ASN A 1 343 ? 26.718 44.670 -12.194 1.00 14.41 370 ASN A CA 1
ATOM 2788 C C . ASN A 1 343 ? 27.839 43.828 -11.611 1.00 14.70 370 ASN A C 1
ATOM 2789 O O . ASN A 1 343 ? 27.717 43.230 -10.555 1.00 14.49 370 ASN A O 1
ATOM 2794 N N . HIS A 1 344 ? 28.967 43.789 -12.308 1.00 15.29 371 HIS A N 1
ATOM 2795 C CA . HIS A 1 344 ? 30.112 43.082 -11.782 1.00 15.77 371 HIS A CA 1
ATOM 2796 C C . HIS A 1 344 ? 30.558 43.711 -10.454 1.00 16.31 371 HIS A C 1
ATOM 2797 O O . HIS A 1 344 ? 30.755 44.930 -10.364 1.00 16.90 371 HIS A O 1
ATOM 2804 N N . ASN A 1 345 ? 30.713 42.870 -9.449 1.00 16.58 372 ASN A N 1
ATOM 2805 C CA . ASN A 1 345 ? 31.193 43.301 -8.140 1.00 17.53 372 ASN A CA 1
ATOM 2806 C C . ASN A 1 345 ? 32.336 42.380 -7.785 1.00 18.94 372 ASN A C 1
ATOM 2807 O O . ASN A 1 345 ? 32.153 41.287 -7.234 1.00 18.69 372 ASN A O 1
ATOM 2812 N N . TYR A 1 346 ? 33.515 42.801 -8.207 1.00 21.13 373 TYR A N 1
ATOM 2813 C CA . TYR A 1 346 ? 34.705 41.984 -8.038 1.00 23.36 373 TYR A CA 1
ATOM 2814 C C . TYR A 1 346 ? 35.038 41.781 -6.575 1.00 23.90 373 TYR A C 1
ATOM 2815 O O . TYR A 1 346 ? 35.477 40.698 -6.193 1.00 25.15 373 TYR A O 1
ATOM 2824 N N . ALA A 1 347 ? 34.745 42.781 -5.743 1.00 23.62 374 ALA A N 1
ATOM 2825 C CA . ALA A 1 347 ? 35.016 42.687 -4.318 1.00 23.88 374 ALA A CA 1
ATOM 2826 C C . ALA A 1 347 ? 34.148 41.621 -3.647 1.00 23.11 374 ALA A C 1
ATOM 2827 O O . ALA A 1 347 ? 34.625 40.925 -2.772 1.00 24.84 374 ALA A O 1
ATOM 2829 N N . THR A 1 348 ? 32.889 41.479 -4.049 1.00 21.41 375 THR A N 1
ATOM 2830 C CA . THR A 1 348 ? 31.995 40.516 -3.410 1.00 20.42 375 THR A CA 1
ATOM 2831 C C . THR A 1 348 ? 31.775 39.234 -4.192 1.00 19.85 375 THR A C 1
ATOM 2832 O O . THR A 1 348 ? 31.191 38.309 -3.659 1.00 20.32 375 THR A O 1
ATOM 2836 N N . GLY A 1 349 ? 32.164 39.184 -5.468 1.00 19.21 376 GLY A N 1
ATOM 2837 C CA . GLY A 1 349 ? 31.833 38.038 -6.336 1.00 18.52 376 GLY A CA 1
ATOM 2838 C C . GLY A 1 349 ? 30.455 38.133 -7.005 1.00 17.07 376 GLY A C 1
ATOM 2839 O O . GLY A 1 349 ? 30.083 37.241 -7.763 1.00 16.96 376 GLY A O 1
ATOM 2840 N N . GLY A 1 350 ? 29.711 39.212 -6.779 1.00 16.14 377 GLY A N 1
ATOM 2841 C CA . GLY A 1 350 ? 28.410 39.348 -7.431 1.00 14.98 377 GLY A CA 1
ATOM 2842 C C . GLY A 1 350 ? 28.493 39.643 -8.920 1.00 14.64 377 GLY A C 1
ATOM 2843 O O . GLY A 1 350 ? 29.436 40.288 -9.376 1.00 15.16 377 GLY A O 1
ATOM 2844 N N . VAL A 1 351 ? 27.484 39.213 -9.656 1.00 13.87 378 VAL A N 1
ATOM 2845 C CA . VAL A 1 351 ? 27.355 39.533 -11.077 1.00 13.77 378 VAL A CA 1
ATOM 2846 C C . VAL A 1 351 ? 25.963 39.140 -11.550 1.00 13.11 378 VAL A C 1
ATOM 2847 O O . VAL A 1 351 ? 25.350 38.237 -11.001 1.00 12.83 378 VAL A O 1
ATOM 2851 N N . CYS A 1 352 ? 25.474 39.850 -12.571 1.00 12.99 379 CYS A N 1
ATOM 2852 C CA . CYS A 1 352 ? 24.270 39.490 -13.304 1.00 12.55 379 CYS A CA 1
ATOM 2853 C C . CYS A 1 352 ? 24.716 39.011 -14.681 1.00 12.75 379 CYS A C 1
ATOM 2854 O O . CYS A 1 352 ? 25.352 39.765 -15.405 1.00 13.11 379 CYS A O 1
ATOM 2857 N N . SER A 1 353 ? 24.433 37.752 -15.025 1.00 12.62 380 SER A N 1
ATOM 2858 C CA . SER A 1 353 ? 24.997 37.136 -16.240 1.00 12.91 380 SER A CA 1
ATOM 2859 C C . SER A 1 353 ? 23.960 36.332 -16.986 1.00 12.65 380 SER A C 1
ATOM 2860 O O . SER A 1 353 ? 23.261 35.515 -16.401 1.00 12.41 380 SER A O 1
ATOM 2863 N N . TYR A 1 354 ? 23.851 36.592 -18.287 1.00 12.80 381 TYR A N 1
ATOM 2864 C CA . TYR A 1 354 ? 22.825 36.009 -19.156 1.00 12.68 381 TYR A CA 1
ATOM 2865 C C . TYR A 1 354 ? 23.469 35.361 -20.359 1.00 13.11 381 TYR A C 1
ATOM 2866 O O . TYR A 1 354 ? 24.220 36.008 -21.077 1.00 13.50 381 TYR A O 1
ATOM 2875 N N . ASP A 1 355 ? 23.077 34.123 -20.627 1.00 13.54 382 ASP A N 1
ATOM 2876 C CA . ASP A 1 355 ? 23.668 33.309 -21.676 1.00 14.42 382 ASP A CA 1
ATOM 2877 C C . ASP A 1 355 ? 22.668 33.018 -22.781 1.00 13.83 382 ASP A C 1
ATOM 2878 O O . ASP A 1 355 ? 21.475 32.887 -22.503 1.00 13.31 382 ASP A O 1
ATOM 2883 N N . TRP A 1 356 ? 23.153 32.792 -24.001 1.00 14.03 383 TRP A N 1
ATOM 2884 C CA . TRP A 1 356 ? 22.281 32.300 -25.083 1.00 14.22 383 TRP A CA 1
ATOM 2885 C C . TRP A 1 356 ? 23.135 31.696 -26.162 1.00 14.80 383 TRP A C 1
ATOM 2886 O O . TRP A 1 356 ? 24.330 31.951 -26.242 1.00 15.08 383 TRP A O 1
ATOM 2897 N N . ASN A 1 357 ? 22.496 30.888 -26.985 1.00 15.06 384 ASN A N 1
ATOM 2898 C CA . ASN A 1 357 ? 23.167 30.213 -28.104 1.00 15.70 384 ASN A CA 1
ATOM 2899 C C . ASN A 1 357 ? 22.877 30.902 -29.414 1.00 16.00 384 ASN A C 1
ATOM 2900 O O . ASN A 1 357 ? 21.750 31.304 -29.689 1.00 15.87 384 ASN A O 1
ATOM 2905 N N . VAL A 1 358 ? 23.916 31.035 -30.231 1.00 16.52 385 VAL A N 1
ATOM 2906 C CA . VAL A 1 358 ? 23.810 31.683 -31.528 1.00 16.96 385 VAL A CA 1
ATOM 2907 C C . VAL A 1 358 ? 24.343 30.743 -32.609 1.00 17.68 385 VAL A C 1
ATOM 2908 O O . VAL A 1 358 ? 25.433 30.167 -32.462 1.00 17.98 385 VAL A O 1
ATOM 2912 N N . THR A 1 359 ? 23.550 30.585 -33.675 1.00 18.03 386 THR A N 1
ATOM 2913 C CA . THR A 1 359 ? 23.962 29.884 -34.874 1.00 18.86 386 THR A CA 1
ATOM 2914 C C . THR A 1 359 ? 24.314 30.976 -35.891 1.00 19.52 386 THR A C 1
ATOM 2915 O O . THR A 1 359 ? 23.491 31.831 -36.215 1.00 19.44 386 THR A O 1
ATOM 2919 N N . ILE A 1 360 ? 25.552 30.952 -36.383 1.00 20.42 387 ILE A N 1
ATOM 2920 C CA . ILE A 1 360 ? 25.988 31.863 -37.447 1.00 21.42 387 ILE A CA 1
ATOM 2921 C C . ILE A 1 360 ? 26.101 31.078 -38.749 1.00 22.82 387 ILE A C 1
ATOM 2922 O O . ILE A 1 360 ? 26.856 30.118 -38.843 1.00 23.03 387 ILE A O 1
ATOM 2927 N N . ASN A 1 361 ? 25.326 31.484 -39.741 1.00 24.10 388 ASN A N 1
ATOM 2928 C CA . ASN A 1 361 ? 25.366 30.835 -41.061 1.00 26.04 388 ASN A CA 1
ATOM 2929 C C . ASN A 1 361 ? 26.175 31.602 -42.071 1.00 27.43 388 ASN A C 1
ATOM 2930 O O . ASN A 1 361 ? 26.230 32.821 -42.031 1.00 27.92 388 ASN A O 1
#

Foldseek 3Di:
DADDDFAQLCVLQVDVQVLVLVVQLVHPDSRDTDGQVSQAPGQEREHARAVCAQVSLSVLRHHDRHAYYEYNYYQRHAEDDQHQHHQNHAEYYYDQDPDAQPHEHEDDLHQRHLHEEYEERHHYDAADDLRDNAHYAEYYEHADEPVRDDLRDHHQNHAYYAHDHYAYQEDDLRDRNQNHAYYHHANYAYQDYPLRDRNQRHAYAEHHHYAPAAEPQRDRNPNHQAYEHEAYAYLAYRPNCLNRYDYLAHEYEFEEEEEEAQDKDKAARHHVVSVVVPAPDFDKWKWWDDVHIGTFDKDADNPVRMIITGPNNPDFDKIKMKIKGSDDPPVRGIYMYIYMYGYD

Organism: Listeria monocytogenes serovar 1/2a (strain ATCC BAA-679 / EGD-e) (NCBI:txid169963)

InterPro domains:
  IPR001611 Leucine-rich repeat [PS51450] (198-219)
  IPR001611 Leucine-rich repeat [PS51450] (220-241)
  IPR001611 Leucine-rich repeat [PS51450] (265-286)
  IPR003591 Leucine-rich repeat, typical subtype [SM00369] (196-217)
  IPR003591 Leucine-rich repeat, typical subtype [SM00369] (218-239)
  IPR003591 Leucine-rich repeat, typical subtype [SM00369] (240-262)
  IPR003591 Leucine-rich repeat, typical subtype [SM00369] (263-286)
  IPR021638 Protein of unknown function DUF3244 [PF11589] (290-385)
  IPR024634 Internalin, N-terminal [PF12354] (29-73)
  IPR025875 Leucine rich repeat 4 [PF12799] (199-238)
  IPR032675 Leucine-rich repeat domain superfamily [G3DSA:3.80.10.10] (24-214)
  IPR032675 Leucine-rich repeat domain superfamily [G3DSA:3.80.10.10] (215-302)

Nearest PDB structures (foldseek):
  5hl3-assembly1_A  TM=1.002E+00  e=2.018E-57  Listeria monocytogenes EGD-e
  5kzs-assembly1_A  TM=8.434E-01  e=3.276E-39  Listeria monocytogenes EGD-e
  4r5c-assembly1_A  TM=6.119E-01  e=6.656E-08  synthetic construct
  6hkw-assembly5_E  TM=8.054E-01  e=4.336E-04  Homo sapiens
  6obn-assembly2_D  TM=6.721E-01  e=4.395E-03  Homo sapiens

B-factor: mean 17.81, std 8.16, range [5.99, 51.46]

Sequence (344 aa):
DLYPPLPAPIIDVFPDDGLAKKDAKNLNKDSVNDVIDQDDLDALTGLGFETSTITNDSQLLERAFNNVTDDVSSIEFGAKLTEFPDITTIPHLKTTLFFADPPGRRLTRNLSSLPNYQNYPEDTITSGNNLIGSIPDFTGPALKQQLLYSELITSDELPNFNNIPLLITLDLSSNQLTTIPDFQNIPNNLTTFLDLNANLLTNTPDFQNLPKLTDLNLRRHHNNLTGTVNYTNNLPSLESLNLDYNFLTELPSNVLDTIYVQSQNGEELPDQTINQGDTCTIDLPIYFQEETNLVSPEVTGEYIGISVIQLPTTTVNEEEGNTITVDTSALSPGEYKLLDVSYNHNYATGGVCSYDWNVTIN